Protein AF-A0A9E5G838-F1 (afdb_monomer)

Solvent-accessible surface area (backbone atoms only — not comparable to full-atom values): 11321 Å² total; per-residue (Å²): 112,50,56,59,54,22,52,48,38,46,53,52,34,48,32,46,71,71,57,76,43,85,56,70,96,47,45,61,58,52,48,51,50,29,47,51,52,26,35,51,26,40,33,54,35,18,54,52,47,54,55,57,37,53,70,63,36,48,49,62,92,43,57,68,59,28,49,50,65,53,28,41,29,26,53,50,35,51,63,57,44,50,62,50,50,54,48,53,72,69,46,82,88,56,53,73,64,53,39,53,53,51,48,52,53,45,52,53,40,42,52,54,28,31,62,72,15,45,58,89,78,73,66,34,42,63,57,53,53,48,51,42,50,54,27,41,74,75,49,74,34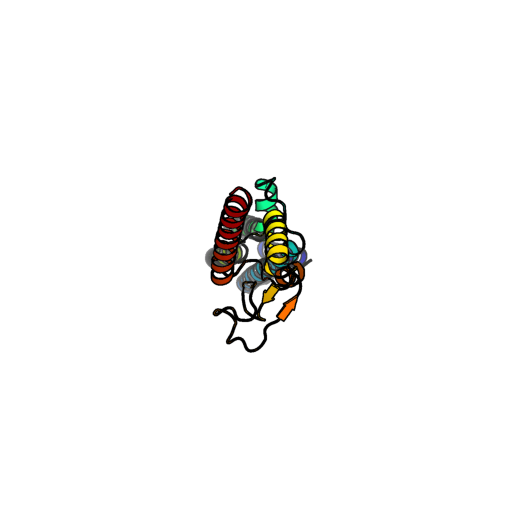,41,31,26,36,43,94,82,52,59,38,27,30,68,48,80,76,35,87,93,50,58,85,52,95,54,75,47,73,41,41,51,63,60,36,27,68,71,54,22,77,40,75,32,69,72,44,50,60,50,50,57,53,51,52,58,51,52,54,52,51,50,52,54,52,52,57,63,74,76,111

Structure (mmCIF, N/CA/C/O backbone):
data_AF-A0A9E5G838-F1
#
_entry.id   AF-A0A9E5G838-F1
#
loop_
_atom_site.group_PDB
_atom_site.id
_atom_site.type_symbol
_atom_site.label_atom_id
_atom_site.label_alt_id
_atom_site.label_comp_id
_atom_site.label_asym_id
_atom_site.label_entity_id
_atom_site.label_seq_id
_atom_site.pdbx_PDB_ins_code
_atom_site.Cartn_x
_atom_site.Cartn_y
_atom_site.Cartn_z
_atom_site.occupancy
_atom_site.B_iso_or_equiv
_atom_site.auth_seq_id
_atom_site.auth_comp_id
_atom_site.auth_asym_id
_atom_site.auth_atom_id
_atom_site.pdbx_PDB_model_num
ATOM 1 N N . MET A 1 1 ? 11.873 -5.151 5.309 1.00 57.97 1 MET A N 1
ATOM 2 C CA . MET A 1 1 ? 12.980 -5.662 4.458 1.00 57.97 1 MET A CA 1
ATOM 3 C C . MET A 1 1 ? 12.697 -5.644 2.953 1.00 57.97 1 MET A C 1
ATOM 5 O O . MET A 1 1 ? 13.628 -5.355 2.220 1.00 57.97 1 MET A O 1
ATOM 9 N N . LEU A 1 2 ? 11.479 -5.920 2.458 1.00 69.62 2 LEU A N 1
ATOM 10 C CA . LEU A 1 2 ? 11.198 -5.988 1.005 1.00 69.62 2 LEU A CA 1
ATOM 11 C C . LEU A 1 2 ? 11.501 -4.702 0.213 1.00 69.62 2 LEU A C 1
ATOM 13 O O . LEU A 1 2 ? 11.878 -4.787 -0.948 1.00 69.62 2 LEU A O 1
ATOM 17 N N . TRP A 1 3 ? 11.452 -3.528 0.842 1.00 66.31 3 TRP A N 1
ATOM 18 C CA . TRP A 1 3 ? 11.899 -2.279 0.209 1.00 66.31 3 TRP A CA 1
ATOM 19 C C . TRP A 1 3 ? 13.395 -2.247 -0.112 1.00 66.31 3 TRP A C 1
ATOM 21 O O . TRP A 1 3 ? 13.790 -1.613 -1.080 1.00 66.31 3 TRP A O 1
ATOM 31 N N . LEU A 1 4 ? 14.228 -2.979 0.636 1.00 70.44 4 LEU A N 1
ATOM 32 C CA . LEU A 1 4 ? 15.646 -3.136 0.298 1.00 70.44 4 LEU A CA 1
ATOM 33 C C . LEU A 1 4 ? 15.829 -4.022 -0.940 1.00 70.44 4 LEU A C 1
ATOM 35 O O . LEU A 1 4 ? 16.740 -3.789 -1.726 1.00 70.44 4 LEU A O 1
ATOM 39 N N . LEU A 1 5 ? 14.952 -5.016 -1.127 1.00 71.94 5 LEU A N 1
ATOM 40 C CA . LEU A 1 5 ? 14.906 -5.824 -2.348 1.00 71.94 5 LEU A CA 1
ATOM 41 C C . LEU A 1 5 ? 14.441 -4.994 -3.548 1.00 71.94 5 LEU A C 1
ATOM 43 O O . LEU A 1 5 ? 15.044 -5.117 -4.609 1.00 71.94 5 LEU A O 1
ATOM 47 N N . GLY A 1 6 ? 13.434 -4.131 -3.367 1.00 73.75 6 GLY A N 1
ATOM 48 C CA . GLY A 1 6 ? 13.011 -3.156 -4.381 1.00 73.75 6 GLY A CA 1
ATOM 49 C C . GLY A 1 6 ? 14.163 -2.243 -4.796 1.00 73.75 6 GLY A C 1
ATOM 50 O O . GLY A 1 6 ? 14.559 -2.246 -5.954 1.00 73.75 6 GLY A O 1
ATOM 51 N N . LEU A 1 7 ? 14.823 -1.598 -3.829 1.00 78.69 7 LEU A N 1
ATOM 52 C CA . LEU A 1 7 ? 15.992 -0.749 -4.088 1.00 78.69 7 LEU A CA 1
ATOM 53 C C . LEU A 1 7 ? 17.131 -1.511 -4.796 1.00 78.69 7 LEU A C 1
ATOM 55 O O . LEU A 1 7 ? 17.774 -0.989 -5.703 1.00 78.69 7 LEU A O 1
ATOM 59 N N . ALA A 1 8 ? 17.392 -2.763 -4.409 1.00 80.94 8 ALA A N 1
ATOM 60 C CA . ALA A 1 8 ? 18.392 -3.594 -5.076 1.00 80.94 8 ALA A CA 1
ATOM 61 C C . ALA A 1 8 ? 17.995 -3.935 -6.525 1.00 80.94 8 ALA A C 1
ATOM 63 O O . ALA A 1 8 ? 18.847 -3.897 -7.415 1.00 80.94 8 ALA A O 1
ATOM 64 N N . ALA A 1 9 ? 16.719 -4.242 -6.778 1.00 79.62 9 ALA A N 1
ATOM 65 C CA . ALA A 1 9 ? 16.190 -4.493 -8.117 1.00 79.62 9 ALA A CA 1
ATOM 66 C C . ALA A 1 9 ? 16.245 -3.234 -8.996 1.00 79.62 9 ALA A C 1
ATOM 68 O O . ALA A 1 9 ? 16.631 -3.315 -10.167 1.00 79.62 9 ALA A O 1
ATOM 69 N N . GLU A 1 10 ? 15.950 -2.067 -8.424 1.00 82.69 10 GLU A N 1
ATOM 70 C CA . GLU A 1 10 ? 16.107 -0.770 -9.073 1.00 82.69 10 GLU A CA 1
ATOM 71 C C . GLU A 1 10 ? 17.574 -0.542 -9.468 1.00 82.69 10 GLU A C 1
ATOM 73 O O . GLU A 1 10 ? 17.867 -0.327 -10.643 1.00 82.69 10 GLU A O 1
ATOM 78 N N . ILE A 1 11 ? 18.525 -0.702 -8.538 1.00 84.88 11 ILE A N 1
ATOM 79 C CA . ILE A 1 11 ? 19.966 -0.553 -8.811 1.00 84.88 11 ILE A CA 1
ATOM 80 C C . ILE A 1 11 ? 20.432 -1.511 -9.917 1.00 84.88 11 ILE A C 1
ATOM 82 O O . ILE A 1 11 ? 21.170 -1.098 -10.815 1.00 84.88 11 ILE A O 1
ATOM 86 N N . LEU A 1 12 ? 19.994 -2.774 -9.896 1.00 83.38 12 LEU A N 1
ATOM 87 C CA . LEU A 1 12 ? 20.308 -3.748 -10.948 1.00 83.38 12 LEU A CA 1
ATOM 88 C C . LEU A 1 12 ? 19.756 -3.306 -12.307 1.00 83.38 12 LEU A C 1
ATOM 90 O O . LEU A 1 12 ? 20.461 -3.367 -13.317 1.00 83.38 12 LEU A O 1
ATOM 94 N N . THR A 1 13 ? 18.525 -2.799 -12.332 1.00 80.75 13 THR A N 1
ATOM 95 C CA . THR A 1 13 ? 17.895 -2.267 -13.545 1.00 80.75 13 THR A CA 1
ATOM 96 C C . THR A 1 13 ? 18.656 -1.046 -14.064 1.00 80.75 13 THR A C 1
ATOM 98 O O . THR A 1 13 ? 18.921 -0.951 -15.262 1.00 80.75 13 THR A O 1
ATOM 101 N N . LEU A 1 14 ? 19.110 -0.153 -13.180 1.00 83.75 14 LEU A N 1
ATOM 102 C CA . LEU A 1 14 ? 19.951 0.993 -13.535 1.00 83.75 14 LEU A CA 1
ATOM 103 C C . LEU A 1 14 ? 21.331 0.574 -14.059 1.00 83.75 14 LEU A C 1
ATOM 105 O O . LEU A 1 14 ? 21.868 1.208 -14.970 1.00 83.75 14 LEU A O 1
ATOM 109 N N . MET A 1 15 ? 21.917 -0.502 -13.536 1.00 83.12 15 MET A N 1
ATOM 110 C CA . MET A 1 15 ? 23.171 -1.054 -14.055 1.00 83.12 15 MET A CA 1
ATOM 111 C C . MET A 1 15 ? 23.017 -1.631 -15.468 1.00 83.12 15 MET A C 1
ATOM 113 O O . MET A 1 15 ? 23.919 -1.467 -16.291 1.00 83.12 15 MET A O 1
ATOM 117 N N . VAL A 1 16 ? 21.878 -2.257 -15.776 1.00 82.31 16 VAL A N 1
ATOM 118 C CA . VAL A 1 16 ? 21.532 -2.681 -17.146 1.00 82.31 16 VAL A CA 1
ATOM 119 C C . VAL A 1 16 ? 21.294 -1.464 -18.046 1.00 82.31 16 VAL A C 1
ATOM 121 O O . VAL A 1 16 ? 21.779 -1.422 -19.175 1.00 82.31 16 VAL A O 1
ATOM 124 N N . LEU A 1 17 ? 20.596 -0.445 -17.539 1.00 80.88 17 LEU A N 1
ATOM 125 C CA . LEU A 1 17 ? 20.295 0.791 -18.264 1.00 80.88 17 LEU A CA 1
ATOM 126 C C . LEU A 1 17 ? 21.569 1.552 -18.662 1.00 80.88 17 LEU A C 1
ATOM 128 O O . LEU A 1 17 ? 21.692 2.012 -19.791 1.00 80.88 17 LEU A O 1
ATOM 132 N N . THR A 1 18 ? 22.521 1.676 -17.738 1.00 77.94 18 THR A N 1
ATOM 133 C CA . THR A 1 18 ? 23.788 2.408 -17.925 1.00 77.94 18 THR A CA 1
ATOM 134 C C . THR A 1 18 ? 24.863 1.602 -18.657 1.00 77.94 18 THR A C 1
ATOM 136 O O . THR A 1 18 ? 25.994 2.063 -18.782 1.00 77.94 18 THR A O 1
ATOM 139 N N . GLY A 1 19 ? 24.547 0.384 -19.112 1.00 72.12 19 GLY A N 1
ATOM 140 C CA . GLY A 1 19 ? 25.493 -0.479 -19.821 1.00 72.12 19 GLY A CA 1
ATOM 141 C C . GLY A 1 19 ? 26.602 -1.067 -18.942 1.00 72.12 19 GLY A C 1
ATOM 142 O O . GLY A 1 19 ? 27.511 -1.708 -19.466 1.00 72.12 19 GLY A O 1
ATOM 143 N N . LYS A 1 20 ? 26.535 -0.905 -17.610 1.00 78.38 20 LYS A N 1
ATOM 144 C CA . LYS A 1 20 ? 27.469 -1.555 -16.672 1.00 78.38 20 LYS A CA 1
ATOM 145 C C . LYS A 1 20 ? 27.303 -3.074 -16.653 1.00 78.38 20 LYS A C 1
ATOM 147 O O . LYS A 1 20 ? 28.272 -3.785 -16.401 1.00 78.38 20 LYS A O 1
ATOM 152 N N . ILE A 1 21 ? 26.094 -3.565 -16.925 1.00 75.69 21 ILE A N 1
ATOM 153 C CA . ILE A 1 21 ? 25.816 -4.984 -17.164 1.00 75.69 21 ILE A CA 1
ATOM 154 C C . ILE A 1 21 ? 25.538 -5.165 -18.656 1.00 75.69 21 ILE A C 1
ATOM 156 O O . ILE A 1 21 ? 24.511 -4.719 -19.169 1.00 75.69 21 ILE A O 1
ATOM 160 N N . TYR A 1 22 ? 26.453 -5.839 -19.353 1.00 69.94 22 TYR A N 1
ATOM 161 C CA . TYR A 1 22 ? 26.280 -6.161 -20.765 1.00 69.94 22 TYR A CA 1
ATOM 162 C C . TYR A 1 22 ? 25.235 -7.270 -20.927 1.00 69.94 22 TYR A C 1
ATOM 164 O O . TYR A 1 22 ? 25.451 -8.411 -20.523 1.00 69.94 22 TYR A O 1
ATOM 172 N N . THR A 1 23 ? 24.096 -6.930 -21.524 1.00 69.50 23 THR A N 1
ATOM 173 C CA . THR A 1 23 ? 22.976 -7.858 -21.767 1.00 69.50 23 THR A CA 1
ATOM 174 C C . THR A 1 23 ? 22.813 -8.230 -23.247 1.00 69.50 23 THR A C 1
ATOM 176 O O . THR A 1 23 ? 21.900 -8.985 -23.597 1.00 69.50 23 THR A O 1
ATOM 179 N N . GLY A 1 24 ? 23.716 -7.754 -24.115 1.00 73.50 24 GLY A N 1
ATOM 180 C CA . GLY A 1 24 ? 23.645 -7.940 -25.568 1.00 73.50 24 GLY A CA 1
ATOM 181 C C . GLY A 1 24 ? 22.312 -7.454 -26.150 1.00 73.50 24 GLY A C 1
ATOM 182 O O . GLY A 1 24 ? 21.708 -6.513 -25.638 1.00 73.50 24 GLY A O 1
ATOM 183 N N . ASP A 1 25 ? 21.798 -8.153 -27.163 1.00 74.44 25 ASP A N 1
ATOM 184 C CA . ASP A 1 25 ? 20.531 -7.818 -27.842 1.00 74.44 25 ASP A CA 1
ATOM 185 C C . ASP A 1 25 ? 19.274 -7.960 -26.957 1.00 74.44 25 ASP A C 1
ATOM 187 O O . ASP A 1 25 ? 18.166 -7.610 -27.365 1.00 74.44 25 ASP A O 1
ATOM 191 N N . LYS A 1 26 ? 19.407 -8.483 -25.731 1.00 82.75 26 LYS A N 1
ATOM 192 C CA . LYS A 1 26 ? 18.277 -8.734 -24.820 1.00 82.75 26 LYS A CA 1
ATOM 193 C C . LYS A 1 26 ? 18.001 -7.578 -23.855 1.00 82.75 26 LYS A C 1
ATOM 195 O O . LYS A 1 26 ? 17.155 -7.728 -22.975 1.00 82.75 26 LYS A O 1
ATOM 200 N N . GLN A 1 27 ? 18.661 -6.431 -24.017 1.00 80.31 27 GLN A N 1
ATOM 201 C CA . GLN A 1 27 ? 18.556 -5.280 -23.112 1.00 80.31 27 GLN A CA 1
ATOM 202 C C . GLN A 1 27 ? 17.104 -4.856 -22.825 1.00 80.31 27 GLN A C 1
ATOM 204 O O . GLN A 1 27 ? 16.730 -4.689 -21.665 1.00 80.31 27 GLN A O 1
ATOM 209 N N . MET A 1 28 ? 16.249 -4.777 -23.853 1.00 83.88 28 MET A N 1
ATOM 210 C CA . MET A 1 28 ? 14.826 -4.438 -23.692 1.00 83.88 28 MET A CA 1
ATOM 211 C C . MET A 1 28 ? 14.085 -5.419 -22.768 1.00 83.88 28 MET A C 1
ATOM 213 O O . MET A 1 28 ? 13.290 -4.997 -21.932 1.00 83.88 28 MET A O 1
ATOM 217 N N . MET A 1 29 ? 14.350 -6.723 -22.895 1.00 86.94 29 MET A N 1
ATOM 218 C CA . MET A 1 29 ? 13.718 -7.746 -22.056 1.00 86.94 29 MET A CA 1
ATOM 219 C C . MET A 1 29 ? 14.111 -7.561 -20.587 1.00 86.94 29 MET A C 1
ATOM 221 O O . MET A 1 29 ? 13.240 -7.558 -19.720 1.00 86.94 29 MET A O 1
ATOM 225 N N . PHE A 1 30 ? 15.402 -7.355 -20.307 1.00 86.62 30 PHE A N 1
ATOM 226 C CA . PHE A 1 30 ? 15.888 -7.150 -18.941 1.00 86.62 30 PHE A CA 1
ATOM 227 C C . PHE A 1 30 ? 15.340 -5.870 -18.307 1.00 86.62 30 PHE A C 1
ATOM 229 O O . PHE A 1 30 ? 15.010 -5.886 -17.126 1.00 86.62 30 PHE A O 1
ATOM 236 N N . MET A 1 31 ? 15.179 -4.789 -19.077 1.00 85.38 31 MET A N 1
ATOM 237 C CA . MET A 1 31 ? 14.548 -3.563 -18.580 1.00 85.38 31 MET A CA 1
ATOM 238 C C . MET A 1 31 ? 13.087 -3.787 -18.188 1.00 85.38 31 MET A C 1
ATOM 240 O O . MET A 1 31 ? 12.674 -3.368 -17.113 1.00 85.38 31 MET A O 1
ATOM 244 N N . ILE A 1 32 ? 12.311 -4.470 -19.034 1.00 89.38 32 ILE A N 1
ATOM 245 C CA . ILE A 1 32 ? 10.903 -4.769 -18.740 1.00 89.38 32 ILE A CA 1
ATOM 246 C C . ILE A 1 32 ? 10.798 -5.660 -17.500 1.00 89.38 32 ILE A C 1
ATOM 248 O O . ILE A 1 32 ? 10.002 -5.370 -16.613 1.00 89.38 32 ILE A O 1
ATOM 252 N N . ILE A 1 33 ? 11.618 -6.711 -17.411 1.00 89.88 33 ILE A N 1
ATOM 253 C CA . ILE A 1 33 ? 11.654 -7.588 -16.234 1.00 89.88 33 ILE A CA 1
ATOM 254 C C . ILE A 1 33 ? 12.014 -6.785 -14.982 1.00 89.88 33 ILE A C 1
ATOM 256 O O . ILE A 1 33 ? 11.337 -6.926 -13.970 1.00 89.88 33 ILE A O 1
ATOM 260 N N . GLY A 1 34 ? 13.026 -5.917 -15.060 1.00 88.06 34 GLY A N 1
ATOM 261 C CA . GLY A 1 34 ? 13.429 -5.037 -13.965 1.00 88.06 34 GLY A CA 1
ATOM 262 C C . GLY A 1 34 ? 12.288 -4.145 -13.479 1.00 88.06 34 GLY A C 1
ATOM 263 O O . GLY A 1 34 ? 11.977 -4.153 -12.294 1.00 88.06 34 GLY A O 1
ATOM 264 N N . ILE A 1 35 ? 11.594 -3.469 -14.402 1.00 90.31 35 ILE A N 1
ATOM 265 C CA . ILE A 1 35 ? 10.428 -2.621 -14.100 1.00 90.31 35 ILE A CA 1
ATOM 266 C C . ILE A 1 35 ? 9.301 -3.426 -13.438 1.00 90.31 35 ILE A C 1
ATOM 268 O O . ILE A 1 35 ? 8.689 -2.963 -12.480 1.00 90.31 35 ILE A O 1
ATOM 272 N N . VAL A 1 36 ? 9.008 -4.629 -13.938 1.00 90.94 36 VAL A N 1
ATOM 273 C CA . VAL A 1 36 ? 7.940 -5.477 -13.387 1.00 90.94 36 VAL A CA 1
ATOM 274 C C . VAL A 1 36 ? 8.301 -5.982 -11.990 1.00 90.94 36 VAL A C 1
ATOM 276 O O . VAL A 1 36 ? 7.460 -5.947 -11.095 1.00 90.94 36 VAL A O 1
ATOM 279 N N . VAL A 1 37 ? 9.539 -6.436 -11.787 1.00 89.56 37 VAL A N 1
ATOM 280 C CA . VAL A 1 37 ? 10.022 -6.890 -10.474 1.00 89.56 37 VAL A CA 1
ATOM 281 C C . VAL A 1 37 ? 10.009 -5.740 -9.469 1.00 89.56 37 VAL A C 1
ATOM 283 O O . VAL A 1 37 ? 9.555 -5.936 -8.343 1.00 89.56 37 VAL A O 1
ATOM 286 N N . ASP A 1 38 ? 10.442 -4.550 -9.882 1.00 87.81 38 ASP A N 1
ATOM 287 C CA . ASP A 1 38 ? 10.415 -3.343 -9.055 1.00 87.81 38 ASP A CA 1
ATOM 288 C C . ASP A 1 38 ? 8.981 -2.968 -8.653 1.00 87.81 38 ASP A C 1
ATOM 290 O O . ASP A 1 38 ? 8.678 -2.841 -7.466 1.00 87.81 38 ASP A O 1
ATOM 294 N N . ALA A 1 39 ? 8.053 -2.940 -9.617 1.00 90.94 39 ALA A N 1
ATOM 295 C CA . ALA A 1 39 ? 6.638 -2.695 -9.350 1.00 90.94 39 ALA A CA 1
ATOM 296 C C . ALA A 1 39 ? 6.066 -3.687 -8.327 1.00 90.94 39 ALA A C 1
ATOM 298 O O . ALA A 1 39 ? 5.424 -3.283 -7.359 1.00 90.94 39 ALA A O 1
ATOM 299 N N . VAL A 1 40 ? 6.329 -4.987 -8.494 1.00 91.56 40 VAL A N 1
ATOM 300 C CA . VAL A 1 40 ? 5.862 -6.018 -7.554 1.00 91.56 40 VAL A CA 1
ATOM 301 C C . VAL A 1 40 ? 6.470 -5.821 -6.164 1.00 91.56 40 VAL A C 1
ATOM 303 O O . VAL A 1 40 ? 5.751 -5.928 -5.170 1.00 91.56 40 VAL A O 1
ATOM 306 N N . ALA A 1 41 ? 7.764 -5.506 -6.069 1.00 89.81 41 ALA A N 1
ATOM 307 C CA . ALA A 1 41 ? 8.441 -5.289 -4.793 1.00 89.81 41 ALA A CA 1
ATOM 308 C C . ALA A 1 41 ? 7.894 -4.061 -4.046 1.00 89.81 41 ALA A C 1
ATOM 310 O O . ALA A 1 41 ? 7.645 -4.138 -2.838 1.00 89.81 41 ALA A O 1
ATOM 311 N N . VAL A 1 42 ? 7.653 -2.955 -4.758 1.00 89.69 42 VAL A N 1
ATOM 312 C CA . VAL A 1 42 ? 7.045 -1.734 -4.208 1.00 89.69 42 VAL A CA 1
ATOM 313 C C . VAL A 1 42 ? 5.628 -2.013 -3.711 1.00 89.69 42 VAL A C 1
ATOM 315 O O . VAL A 1 42 ? 5.295 -1.650 -2.580 1.00 89.69 42 VAL A O 1
ATOM 318 N N . ILE A 1 43 ? 4.807 -2.707 -4.505 1.00 91.69 43 ILE A N 1
ATOM 319 C CA . ILE A 1 43 ? 3.424 -3.042 -4.137 1.00 91.69 43 ILE A CA 1
ATOM 320 C C . ILE A 1 43 ? 3.406 -3.958 -2.914 1.00 91.69 43 ILE A C 1
ATOM 322 O O . ILE A 1 43 ? 2.755 -3.634 -1.922 1.00 91.69 43 ILE A O 1
ATOM 326 N N . ALA A 1 44 ? 4.150 -5.066 -2.941 1.00 91.12 44 ALA A N 1
ATOM 327 C CA . ALA A 1 44 ? 4.206 -6.019 -1.834 1.00 91.12 44 ALA A CA 1
ATOM 328 C C . ALA A 1 44 ? 4.728 -5.366 -0.547 1.00 91.12 44 ALA A C 1
ATOM 330 O O . ALA A 1 44 ? 4.164 -5.554 0.531 1.00 91.12 44 ALA A O 1
ATOM 331 N N . GLY A 1 45 ? 5.772 -4.545 -0.659 1.00 88.69 45 GLY A N 1
ATOM 332 C CA . GLY A 1 45 ? 6.281 -3.778 0.468 1.00 88.69 45 GLY A CA 1
ATOM 333 C C . GLY A 1 45 ? 5.260 -2.772 1.006 1.00 88.69 45 GLY A C 1
ATOM 334 O O . GLY A 1 45 ? 5.167 -2.598 2.216 1.00 88.69 45 GLY A O 1
ATOM 335 N N . SER A 1 46 ? 4.463 -2.151 0.132 1.00 90.44 46 SER A N 1
ATOM 336 C CA . SER A 1 46 ? 3.387 -1.235 0.533 1.00 90.44 46 SER A CA 1
ATOM 337 C C . SER A 1 46 ? 2.262 -1.958 1.273 1.00 90.44 46 SER A C 1
ATOM 339 O O . SER A 1 46 ? 1.785 -1.445 2.279 1.00 90.44 46 SER A O 1
ATOM 341 N N . GLN A 1 47 ? 1.871 -3.161 0.836 1.00 89.12 47 GLN A N 1
ATOM 342 C CA . GLN A 1 47 ? 0.853 -3.951 1.542 1.00 89.12 47 GLN A CA 1
ATOM 343 C C . GLN A 1 47 ? 1.329 -4.373 2.936 1.00 89.12 47 GLN A C 1
ATOM 345 O O . GLN A 1 47 ? 0.590 -4.258 3.910 1.00 89.12 47 GLN A O 1
ATOM 350 N N . LEU A 1 48 ? 2.587 -4.802 3.052 1.00 88.25 48 LEU A N 1
ATOM 351 C CA . LEU A 1 48 ? 3.175 -5.144 4.348 1.00 88.25 48 LEU A CA 1
ATOM 352 C C . LEU A 1 48 ? 3.303 -3.929 5.265 1.00 88.25 48 LEU A C 1
ATOM 354 O O . LEU A 1 48 ? 3.067 -4.053 6.461 1.00 88.25 48 LEU A O 1
ATOM 358 N N . TRP A 1 49 ? 3.654 -2.766 4.713 1.00 89.06 49 TRP A N 1
ATOM 359 C CA . TRP A 1 49 ? 3.692 -1.525 5.476 1.00 89.06 49 TRP A CA 1
ATOM 360 C C . TRP A 1 49 ? 2.307 -1.154 6.009 1.00 89.06 49 TRP A C 1
ATOM 362 O O . TRP A 1 49 ? 2.177 -0.905 7.201 1.00 89.06 49 TRP A O 1
ATOM 372 N N . LYS A 1 50 ? 1.264 -1.197 5.167 1.00 86.12 50 LYS A N 1
ATOM 373 C CA . LYS A 1 50 ? -0.126 -0.953 5.589 1.00 86.12 50 LYS A CA 1
ATOM 374 C C . LYS A 1 50 ? -0.551 -1.889 6.716 1.00 86.12 50 LYS A C 1
ATOM 376 O O . LYS A 1 50 ? -1.159 -1.444 7.680 1.00 86.12 50 LYS A O 1
ATOM 381 N N . HIS A 1 51 ? -0.208 -3.170 6.609 1.00 83.75 51 HIS A N 1
ATOM 382 C CA . HIS A 1 51 ? -0.525 -4.148 7.642 1.00 83.75 51 HIS A CA 1
ATOM 383 C C . HIS A 1 51 ? 0.219 -3.866 8.956 1.00 83.75 51 HIS A C 1
ATOM 385 O O . HIS A 1 51 ? -0.406 -3.811 10.007 1.00 83.75 51 HIS A O 1
ATOM 391 N N . ALA A 1 52 ? 1.529 -3.605 8.901 1.00 85.50 52 ALA A N 1
ATOM 392 C CA . ALA A 1 52 ? 2.319 -3.268 10.086 1.00 85.50 52 ALA A CA 1
ATOM 393 C C . ALA A 1 52 ? 1.852 -1.962 10.748 1.00 85.50 52 ALA A C 1
ATOM 395 O O . ALA A 1 52 ? 1.814 -1.857 11.967 1.00 85.50 52 ALA A O 1
ATOM 396 N N . ASN A 1 53 ? 1.455 -0.980 9.944 1.00 86.50 53 ASN A N 1
ATOM 397 C CA . ASN A 1 53 ? 0.962 0.307 10.409 1.00 86.50 53 ASN A CA 1
ATOM 398 C C . ASN A 1 53 ? -0.424 0.220 11.071 1.00 86.50 53 ASN A C 1
ATOM 400 O O . ASN A 1 53 ? -0.774 1.083 11.859 1.00 86.50 53 ASN A O 1
ATOM 404 N N . ARG A 1 54 ? -1.207 -0.831 10.799 1.00 83.19 54 ARG A N 1
ATOM 405 C CA . ARG A 1 54 ? -2.470 -1.089 11.512 1.00 83.19 54 ARG A CA 1
ATOM 406 C C . ARG A 1 54 ? -2.254 -1.641 12.924 1.00 83.19 54 ARG A C 1
ATOM 408 O O . ARG A 1 54 ? -3.166 -1.535 13.732 1.00 83.19 54 ARG A O 1
ATOM 415 N N . LEU A 1 55 ? -1.073 -2.196 13.215 1.00 82.75 55 LEU A N 1
ATOM 416 C CA . LEU A 1 55 ? -0.709 -2.680 14.554 1.00 82.75 55 LEU A CA 1
ATOM 417 C C . LEU A 1 55 ? -0.325 -1.532 15.499 1.00 82.75 55 LEU A C 1
ATOM 419 O O . LEU A 1 55 ? -0.594 -1.599 16.691 1.00 82.75 55 LEU A O 1
ATOM 423 N N . ASP A 1 56 ? 0.309 -0.487 14.968 1.00 82.44 56 ASP A N 1
ATOM 424 C CA . ASP A 1 56 ? 0.683 0.721 15.711 1.00 82.44 56 ASP A CA 1
ATOM 425 C C . ASP A 1 56 ? 0.404 1.954 14.832 1.00 82.44 56 ASP A C 1
ATOM 427 O O . ASP A 1 56 ? 1.318 2.472 14.172 1.00 82.44 56 ASP A O 1
ATOM 431 N N . PRO A 1 57 ? -0.875 2.373 14.730 1.00 83.38 57 PRO A N 1
ATOM 432 C CA . PRO A 1 57 ? -1.264 3.478 13.868 1.00 83.38 57 PRO A CA 1
ATOM 433 C C . PRO A 1 57 ? -0.630 4.790 14.329 1.00 83.38 57 PRO A C 1
ATOM 435 O O . PRO A 1 57 ? -0.335 5.004 15.503 1.00 83.38 57 PRO A O 1
ATOM 438 N N . ALA A 1 58 ? -0.412 5.715 13.397 1.00 87.88 58 ALA A N 1
ATOM 439 C CA . ALA A 1 58 ? 0.043 7.056 13.744 1.00 87.88 58 ALA A CA 1
ATOM 440 C C . ALA A 1 58 ? -1.122 7.893 14.300 1.00 87.88 58 ALA A C 1
ATOM 442 O O . ALA A 1 58 ? -2.242 7.804 13.810 1.00 87.88 58 ALA A O 1
ATOM 443 N N . SER A 1 59 ? -0.852 8.755 15.283 1.00 86.62 59 SER A N 1
ATOM 444 C CA . SER A 1 59 ? -1.844 9.730 15.765 1.00 86.62 59 SER A CA 1
ATOM 445 C C . SER A 1 59 ? -2.135 10.813 14.719 1.00 86.62 59 SER A C 1
ATOM 447 O O . SER A 1 59 ? -1.217 11.340 14.070 1.00 86.62 59 SER A O 1
ATOM 449 N N . GLU A 1 60 ? -3.407 11.195 14.607 1.00 83.94 60 GLU A N 1
ATOM 450 C CA . GLU A 1 60 ? -3.882 12.264 13.722 1.00 83.94 60 GLU A CA 1
ATOM 451 C C . GLU A 1 60 ? -3.498 13.676 14.173 1.00 83.94 60 GLU A C 1
ATOM 453 O O . GLU A 1 60 ? -3.530 14.615 13.367 1.00 83.94 60 GLU A O 1
ATOM 458 N N . ALA A 1 61 ? -3.045 13.841 15.421 1.00 87.25 61 ALA A N 1
ATOM 459 C CA . ALA A 1 61 ? -2.612 15.131 15.960 1.00 87.25 61 ALA A CA 1
ATOM 460 C C . ALA A 1 61 ? -1.570 15.826 15.061 1.00 87.25 61 ALA A C 1
ATOM 462 O O . ALA A 1 61 ? -1.563 17.051 14.924 1.00 87.25 61 ALA A O 1
ATOM 463 N N . ASN A 1 62 ? -0.711 15.044 14.395 1.00 87.94 62 ASN A N 1
ATOM 464 C CA . ASN A 1 62 ? 0.239 15.535 13.402 1.00 87.94 62 ASN A CA 1
ATOM 465 C C . ASN A 1 62 ? -0.126 15.052 11.995 1.00 87.94 62 ASN A C 1
ATOM 467 O O . ASN A 1 62 ? 0.448 14.082 11.505 1.00 87.94 62 ASN A O 1
ATOM 471 N N . LYS A 1 63 ? -0.991 15.793 11.293 1.00 86.69 63 LYS A N 1
ATOM 472 C CA . LYS A 1 63 ? -1.462 15.462 9.930 1.00 86.69 63 LYS A CA 1
ATOM 473 C C . LYS A 1 63 ? -0.350 15.137 8.927 1.00 86.69 63 LYS A C 1
ATOM 475 O O . LYS A 1 63 ? -0.508 14.240 8.107 1.00 86.69 63 LYS A O 1
ATOM 480 N N . VAL A 1 64 ? 0.786 15.839 8.989 1.00 88.38 64 VAL A N 1
ATOM 481 C CA . VAL A 1 64 ? 1.937 15.571 8.105 1.00 88.38 64 VAL A CA 1
ATOM 482 C C . VAL A 1 64 ? 2.566 14.218 8.425 1.00 88.38 64 VAL A C 1
ATOM 484 O O . VAL A 1 64 ? 2.814 13.432 7.515 1.00 88.38 64 VAL A O 1
ATOM 487 N N . LYS A 1 65 ? 2.794 13.929 9.712 1.00 86.56 65 LYS A N 1
ATOM 488 C CA . LYS A 1 65 ? 3.320 12.633 10.149 1.00 86.56 65 LYS A CA 1
ATOM 489 C C . LYS A 1 65 ? 2.333 11.530 9.779 1.00 86.56 65 LYS A C 1
ATOM 491 O O . LYS A 1 65 ? 2.748 10.585 9.132 1.00 86.56 65 LYS A O 1
ATOM 496 N N . PHE A 1 66 ? 1.051 11.701 10.097 1.00 89.19 66 PHE A N 1
ATOM 497 C CA . PHE A 1 66 ? -0.027 10.774 9.756 1.00 89.19 66 PHE A CA 1
ATOM 498 C C . PHE A 1 66 ? -0.067 10.463 8.254 1.00 89.19 66 PHE A C 1
ATOM 500 O O . PHE A 1 66 ? -0.026 9.303 7.855 1.00 89.19 66 PHE A O 1
ATOM 507 N N . PHE A 1 67 ? -0.030 11.489 7.399 1.00 89.50 67 PHE A N 1
ATOM 508 C CA . PHE A 1 67 ? -0.013 11.302 5.950 1.00 89.50 67 PHE A CA 1
ATOM 509 C C . PHE A 1 67 ? 1.227 10.544 5.468 1.00 89.50 67 PHE A C 1
ATOM 511 O O . PHE A 1 67 ? 1.090 9.592 4.703 1.00 89.50 67 PHE A O 1
ATOM 518 N N . LEU A 1 68 ? 2.426 10.958 5.897 1.00 88.81 68 LEU A N 1
ATOM 519 C CA . LEU A 1 68 ? 3.682 10.326 5.482 1.00 88.81 68 LEU A CA 1
ATOM 520 C C . LEU A 1 68 ? 3.772 8.875 5.963 1.00 88.81 68 LEU A C 1
ATOM 522 O O . LEU A 1 68 ? 4.266 8.027 5.227 1.00 88.81 68 LEU A O 1
ATOM 526 N N . TRP A 1 69 ? 3.292 8.598 7.177 1.00 87.50 69 TRP A N 1
ATOM 527 C CA . TRP A 1 69 ? 3.301 7.263 7.765 1.00 87.50 69 TRP A CA 1
ATOM 528 C C . TRP A 1 69 ? 2.305 6.347 7.054 1.00 87.50 69 TRP A C 1
ATOM 530 O O . TRP A 1 69 ? 2.687 5.266 6.634 1.00 87.50 69 TRP A O 1
ATOM 540 N N . ASN A 1 70 ? 1.076 6.795 6.790 1.00 89.00 70 ASN A N 1
ATOM 541 C CA . ASN A 1 70 ? 0.071 5.973 6.104 1.00 89.00 70 ASN A CA 1
ATOM 542 C C . ASN A 1 70 ? 0.362 5.794 4.603 1.00 89.00 70 ASN A C 1
ATOM 544 O O . ASN A 1 70 ? 0.135 4.726 4.040 1.00 89.00 70 ASN A O 1
ATOM 548 N N . ASN A 1 71 ? 0.925 6.813 3.944 1.00 89.38 71 ASN A N 1
ATOM 549 C CA . ASN A 1 71 ? 1.199 6.800 2.503 1.00 89.38 71 ASN A CA 1
ATOM 550 C C . ASN A 1 71 ? 2.667 6.532 2.155 1.00 89.38 71 ASN A C 1
ATOM 552 O O . ASN A 1 71 ? 3.102 6.834 1.040 1.00 89.38 71 ASN A O 1
ATOM 556 N N . LEU A 1 72 ? 3.441 5.934 3.066 1.00 89.81 72 LEU A N 1
ATOM 557 C CA . LEU A 1 72 ? 4.864 5.679 2.830 1.00 89.81 72 LEU A CA 1
ATOM 558 C C . LEU A 1 72 ? 5.097 4.793 1.598 1.00 89.81 72 LEU A C 1
ATOM 560 O O . LEU A 1 72 ? 6.040 5.022 0.845 1.00 89.81 72 LEU A O 1
ATOM 564 N N . GLY A 1 73 ? 4.192 3.847 1.332 1.00 88.25 73 GLY A N 1
ATOM 565 C CA . GLY A 1 73 ? 4.214 3.037 0.114 1.00 88.25 73 GLY A CA 1
ATOM 566 C C . GLY A 1 73 ? 4.062 3.857 -1.174 1.00 88.25 73 GLY A C 1
ATOM 567 O O . GLY A 1 73 ? 4.788 3.625 -2.139 1.00 88.25 73 GLY A O 1
ATOM 568 N N . LEU A 1 74 ? 3.160 4.847 -1.195 1.00 90.50 74 LEU A N 1
ATOM 569 C CA . LEU A 1 74 ? 2.995 5.750 -2.342 1.00 90.50 74 LEU A CA 1
ATOM 570 C C . LEU A 1 74 ? 4.253 6.604 -2.542 1.00 90.50 74 LEU A C 1
ATOM 572 O O . LEU A 1 74 ? 4.721 6.772 -3.667 1.00 90.50 74 LEU A O 1
ATOM 576 N N . ILE A 1 75 ? 4.818 7.119 -1.450 1.00 90.25 75 ILE A N 1
ATOM 577 C CA . ILE A 1 75 ? 6.050 7.913 -1.492 1.00 90.25 75 ILE A CA 1
ATOM 578 C C . ILE A 1 75 ? 7.198 7.065 -2.043 1.00 90.25 75 ILE A C 1
ATOM 580 O O . ILE A 1 75 ? 7.919 7.519 -2.928 1.00 90.25 75 ILE A O 1
ATOM 584 N N . ALA A 1 76 ? 7.331 5.819 -1.583 1.00 87.44 76 ALA A N 1
ATOM 585 C CA . ALA A 1 76 ? 8.321 4.881 -2.094 1.00 87.44 76 ALA A CA 1
ATOM 586 C C . ALA A 1 76 ? 8.139 4.623 -3.599 1.00 87.44 76 ALA A C 1
ATOM 588 O O . ALA A 1 76 ? 9.119 4.677 -4.338 1.00 87.44 76 ALA A O 1
ATOM 589 N N . ALA A 1 77 ? 6.902 4.427 -4.076 1.00 90.56 77 ALA A N 1
ATOM 590 C CA . ALA A 1 77 ? 6.621 4.260 -5.503 1.00 90.56 77 ALA A CA 1
ATOM 591 C C . ALA A 1 77 ? 7.088 5.471 -6.328 1.00 90.56 77 ALA A C 1
ATOM 593 O O . ALA A 1 77 ? 7.768 5.317 -7.340 1.00 90.56 77 ALA A O 1
ATOM 594 N N . ILE A 1 78 ? 6.788 6.686 -5.868 1.00 90.62 78 ILE A N 1
ATOM 595 C CA . ILE A 1 78 ? 7.224 7.927 -6.521 1.00 90.62 78 ILE A CA 1
ATOM 596 C C . ILE A 1 78 ? 8.757 8.017 -6.551 1.00 90.62 78 ILE A C 1
ATOM 598 O O . ILE A 1 78 ? 9.339 8.342 -7.587 1.00 90.62 78 ILE A O 1
ATOM 602 N N . VAL A 1 79 ? 9.414 7.705 -5.432 1.00 88.94 79 VAL A N 1
ATOM 603 C CA . VAL A 1 79 ? 10.876 7.769 -5.300 1.00 88.94 79 VAL A CA 1
ATOM 604 C C . VAL A 1 79 ? 11.589 6.737 -6.178 1.00 88.94 79 VAL A C 1
ATOM 606 O O . VAL A 1 79 ? 12.646 7.072 -6.696 1.00 88.94 79 VAL A O 1
ATOM 609 N N . CYS A 1 80 ? 11.024 5.546 -6.400 1.00 85.81 80 CYS A N 1
ATOM 610 C CA . CYS A 1 80 ? 11.628 4.525 -7.274 1.00 85.81 80 CYS A CA 1
ATOM 611 C C . CYS A 1 80 ? 11.381 4.833 -8.764 1.00 85.81 80 CYS A C 1
ATOM 613 O O . CYS A 1 80 ? 12.285 4.802 -9.598 1.00 85.81 80 CYS A O 1
ATOM 615 N N . PHE A 1 81 ? 10.150 5.196 -9.137 1.00 89.81 81 PHE A N 1
ATOM 616 C CA . PHE A 1 81 ? 9.806 5.343 -10.555 1.00 89.81 81 PHE A CA 1
ATOM 617 C C . PHE A 1 81 ? 10.241 6.678 -11.171 1.00 89.81 81 PHE A C 1
ATOM 619 O O . PHE A 1 81 ? 10.566 6.710 -12.359 1.00 89.81 81 PHE A O 1
ATOM 626 N N . ILE A 1 82 ? 10.280 7.788 -10.421 1.00 90.62 82 ILE A N 1
ATOM 627 C CA . ILE A 1 82 ? 10.646 9.094 -11.000 1.00 90.62 82 ILE A CA 1
ATOM 628 C C . ILE A 1 82 ? 12.104 9.128 -11.494 1.00 90.62 82 ILE A C 1
ATOM 630 O O . ILE A 1 82 ? 12.314 9.465 -12.665 1.00 90.62 82 ILE A O 1
ATOM 634 N N . PRO A 1 83 ? 13.122 8.788 -10.679 1.00 87.00 83 PRO A N 1
ATOM 635 C CA . PRO A 1 83 ? 14.511 8.785 -11.132 1.00 87.00 83 PRO A CA 1
ATOM 636 C C . PRO A 1 83 ? 14.723 7.807 -12.289 1.00 87.00 83 PRO A C 1
ATOM 638 O O . PRO A 1 83 ? 15.391 8.145 -13.268 1.00 87.00 83 PRO A O 1
ATOM 641 N N . MET A 1 84 ? 14.088 6.633 -12.223 1.00 86.62 84 MET A N 1
ATOM 642 C CA . MET A 1 84 ? 14.111 5.641 -13.294 1.00 86.62 84 MET A CA 1
ATOM 643 C C . MET A 1 84 ? 13.572 6.211 -14.616 1.00 86.62 84 MET A C 1
ATOM 645 O O . MET A 1 84 ? 14.239 6.109 -15.648 1.00 86.62 84 MET A O 1
ATOM 649 N N . LEU A 1 85 ? 12.403 6.860 -14.604 1.00 90.88 85 LEU A N 1
ATOM 650 C CA . LEU A 1 85 ? 11.806 7.473 -15.795 1.00 90.88 85 LEU A CA 1
ATOM 651 C C . LEU A 1 85 ? 12.714 8.551 -16.396 1.00 90.88 85 LEU A C 1
ATOM 653 O O . LEU A 1 85 ? 12.944 8.562 -17.608 1.00 90.88 85 LEU A O 1
ATOM 657 N N . ILE A 1 86 ? 13.282 9.424 -15.559 1.00 90.88 86 ILE A N 1
ATOM 658 C CA . ILE A 1 86 ? 14.229 10.461 -15.995 1.00 90.88 86 ILE A CA 1
ATOM 659 C C . ILE A 1 86 ? 15.444 9.823 -16.676 1.00 90.88 86 ILE A C 1
ATOM 661 O O . ILE A 1 86 ? 15.868 10.278 -17.744 1.00 90.88 86 ILE A O 1
ATOM 665 N N . LEU A 1 87 ? 15.990 8.749 -16.105 1.00 88.19 87 LEU A N 1
ATOM 666 C CA . LEU A 1 87 ? 17.142 8.049 -16.667 1.00 88.19 87 LEU A CA 1
ATOM 667 C C . LEU A 1 87 ? 16.811 7.350 -17.990 1.00 88.19 87 LEU A C 1
ATOM 669 O O . LEU A 1 87 ? 17.607 7.436 -18.921 1.00 88.19 87 LEU A O 1
ATOM 673 N N . ILE A 1 88 ? 15.628 6.746 -18.140 1.00 88.44 88 ILE A N 1
ATOM 674 C CA . ILE A 1 88 ? 15.187 6.172 -19.424 1.00 88.44 88 ILE A CA 1
ATOM 675 C C . ILE A 1 88 ? 15.146 7.255 -20.514 1.00 88.44 88 ILE A C 1
ATOM 677 O O . ILE A 1 88 ? 15.654 7.045 -21.618 1.00 88.44 88 ILE A O 1
ATOM 681 N N . PHE A 1 89 ? 14.590 8.436 -20.220 1.00 87.00 89 PHE A N 1
ATOM 682 C CA . PHE A 1 89 ? 14.481 9.510 -21.211 1.00 87.00 89 PHE A CA 1
ATOM 683 C C . PHE A 1 89 ? 15.826 10.166 -21.552 1.00 87.00 89 PHE A C 1
ATOM 685 O O . PHE A 1 89 ? 16.084 10.456 -22.726 1.00 87.00 89 PHE A O 1
ATOM 692 N N . THR A 1 90 ? 16.695 10.362 -20.559 1.00 88.38 90 THR A N 1
ATOM 693 C CA . THR A 1 90 ? 17.984 11.063 -20.708 1.00 88.38 90 THR A CA 1
ATOM 694 C C . THR A 1 90 ? 19.114 10.183 -21.245 1.00 88.38 90 THR A C 1
ATOM 696 O O . THR A 1 90 ? 20.088 10.712 -21.784 1.00 88.38 90 THR A O 1
ATOM 699 N N . ASN A 1 91 ? 18.984 8.857 -21.169 1.00 84.62 91 ASN A N 1
ATOM 700 C CA . ASN A 1 91 ? 19.999 7.926 -21.655 1.00 84.62 91 ASN A CA 1
ATOM 701 C C . ASN A 1 91 ? 20.152 7.997 -23.186 1.00 84.62 91 ASN A C 1
ATOM 703 O O . ASN A 1 91 ? 19.173 7.893 -23.928 1.00 84.62 91 ASN A O 1
ATOM 707 N N . LYS A 1 92 ? 21.383 8.197 -23.666 1.00 79.81 92 LYS A N 1
ATOM 708 C CA . LYS A 1 92 ? 21.698 8.353 -25.096 1.00 79.81 92 LYS A CA 1
ATOM 709 C C . LYS A 1 92 ? 22.030 7.037 -25.801 1.00 79.81 92 LYS A C 1
ATOM 711 O O . LYS A 1 92 ? 21.951 6.994 -27.023 1.00 79.81 92 LYS A O 1
ATOM 716 N N . ASP A 1 93 ? 22.352 5.998 -25.042 1.00 80.69 93 ASP A N 1
ATOM 717 C CA . ASP A 1 93 ? 22.791 4.695 -25.544 1.00 80.69 93 ASP A CA 1
ATOM 718 C C . ASP A 1 93 ? 21.606 3.767 -25.858 1.00 80.69 93 ASP A C 1
ATOM 720 O O . ASP A 1 93 ? 21.760 2.758 -26.541 1.00 80.69 93 ASP A O 1
ATOM 724 N N . LEU A 1 94 ? 20.401 4.122 -25.398 1.00 80.00 94 LEU A N 1
ATOM 725 C CA . LEU A 1 94 ? 19.166 3.412 -25.729 1.00 80.00 94 LEU A CA 1
ATOM 726 C C . LEU A 1 94 ? 18.628 3.810 -27.102 1.00 80.00 94 LEU A C 1
ATOM 728 O O . LEU A 1 94 ? 18.408 4.992 -27.388 1.00 80.00 94 LEU A O 1
ATOM 732 N N . ASP A 1 95 ? 18.285 2.806 -27.908 1.00 85.06 95 ASP A N 1
ATOM 733 C CA . ASP A 1 95 ? 17.562 3.027 -29.151 1.00 85.06 95 ASP A CA 1
ATOM 734 C C . ASP A 1 95 ? 16.160 3.619 -28.891 1.00 85.06 95 ASP A C 1
ATOM 736 O O . ASP A 1 95 ? 15.531 3.431 -27.841 1.00 85.06 95 ASP A O 1
ATOM 740 N N . LYS A 1 96 ? 15.642 4.354 -29.880 1.00 87.06 96 LYS A N 1
ATOM 741 C CA . LYS A 1 96 ? 14.381 5.099 -29.757 1.00 87.06 96 LYS A CA 1
ATOM 742 C C . LYS A 1 96 ? 13.182 4.193 -29.453 1.00 87.06 96 LYS A C 1
ATOM 744 O O . LYS A 1 96 ? 12.270 4.619 -28.742 1.00 87.06 96 LYS A O 1
ATOM 749 N N . LYS A 1 97 ? 13.166 2.964 -29.981 1.00 88.12 97 LYS A N 1
ATOM 750 C CA . LYS A 1 97 ? 12.065 2.011 -29.799 1.00 88.12 97 LYS A CA 1
ATOM 751 C C . LYS A 1 97 ? 12.081 1.457 -28.376 1.00 88.12 97 LYS A C 1
ATOM 753 O O . LYS A 1 97 ? 11.052 1.535 -27.709 1.00 88.12 97 LYS A O 1
ATOM 758 N N . THR A 1 98 ? 13.228 0.988 -27.887 1.00 87.06 98 THR A N 1
ATOM 759 C CA . THR A 1 98 ? 13.375 0.485 -26.512 1.00 87.06 98 THR A CA 1
ATOM 760 C C . THR A 1 98 ? 13.069 1.569 -25.490 1.00 87.06 98 THR A C 1
ATOM 762 O O . THR A 1 98 ? 12.293 1.328 -24.571 1.00 87.06 98 THR A O 1
ATOM 765 N N . LYS A 1 99 ? 13.581 2.791 -25.689 1.00 87.94 99 LYS A N 1
ATOM 766 C CA . LYS A 1 99 ? 13.264 3.940 -24.827 1.00 87.94 99 LYS A CA 1
ATOM 767 C C . LYS A 1 99 ? 11.760 4.204 -24.755 1.00 87.94 99 LYS A C 1
ATOM 769 O O . LYS A 1 99 ? 11.212 4.360 -23.667 1.00 87.94 99 LYS A O 1
ATOM 774 N N . THR A 1 100 ? 11.091 4.220 -25.909 1.00 90.38 100 THR A N 1
ATOM 775 C CA . THR A 1 100 ? 9.642 4.447 -25.981 1.00 90.38 100 THR A CA 1
ATOM 776 C C . THR A 1 100 ? 8.885 3.348 -25.237 1.00 90.38 100 THR A C 1
ATOM 778 O O . THR A 1 100 ? 8.106 3.654 -24.340 1.00 90.38 100 THR A O 1
ATOM 781 N N . ILE A 1 101 ? 9.155 2.074 -25.537 1.00 91.25 101 ILE A N 1
ATOM 782 C CA . ILE A 1 101 ? 8.462 0.940 -24.905 1.00 91.25 101 ILE A CA 1
ATOM 783 C C . ILE A 1 101 ? 8.710 0.919 -23.394 1.00 91.25 101 ILE A C 1
ATOM 785 O O . ILE A 1 101 ? 7.755 0.860 -22.623 1.00 91.25 101 ILE A O 1
ATOM 789 N N . ALA A 1 102 ? 9.968 1.018 -22.962 1.00 90.25 102 ALA A N 1
ATOM 790 C CA . ALA A 1 102 ? 10.322 0.992 -21.548 1.00 90.25 102 ALA A CA 1
ATOM 791 C C . ALA A 1 102 ? 9.686 2.146 -20.770 1.00 90.25 102 ALA A C 1
ATOM 793 O O . ALA A 1 102 ? 9.185 1.926 -19.674 1.00 90.25 102 ALA A O 1
ATOM 794 N N . SER A 1 103 ? 9.651 3.353 -21.346 1.00 91.31 103 SER A N 1
ATOM 795 C CA . SER A 1 103 ? 8.997 4.499 -20.708 1.00 91.31 103 SER A CA 1
ATOM 796 C C . SER A 1 103 ? 7.495 4.283 -20.520 1.00 91.31 103 SER A C 1
ATOM 798 O O . SER A 1 103 ? 6.974 4.564 -19.447 1.00 91.31 103 SER A O 1
ATOM 800 N N . VAL A 1 104 ? 6.802 3.723 -21.517 1.00 93.81 104 VAL A N 1
ATOM 801 C CA . VAL A 1 104 ? 5.365 3.429 -21.417 1.00 93.81 104 VAL A CA 1
ATOM 802 C C . VAL A 1 104 ? 5.113 2.368 -20.350 1.00 93.81 104 VAL A C 1
ATOM 804 O O . VAL A 1 104 ? 4.247 2.556 -19.500 1.00 93.81 104 VAL A O 1
ATOM 807 N N . VAL A 1 105 ? 5.898 1.287 -20.350 1.00 93.88 105 VAL A N 1
ATOM 808 C CA . VAL A 1 105 ? 5.790 0.224 -19.338 1.00 93.88 105 VAL A CA 1
ATOM 809 C C . VAL A 1 105 ? 6.064 0.776 -17.938 1.00 93.88 105 VAL A C 1
ATOM 811 O O . VAL A 1 105 ? 5.294 0.495 -17.026 1.00 93.88 105 VAL A O 1
ATOM 814 N N . ALA A 1 106 ? 7.096 1.604 -17.766 1.00 92.44 106 ALA A N 1
ATOM 815 C CA . ALA A 1 106 ? 7.427 2.228 -16.487 1.00 92.44 106 ALA A CA 1
ATOM 816 C C . ALA A 1 106 ? 6.340 3.199 -16.004 1.00 92.44 106 ALA A C 1
ATOM 818 O O . ALA A 1 106 ? 5.999 3.183 -14.826 1.00 92.44 106 ALA A O 1
ATOM 819 N N . VAL A 1 107 ? 5.741 4.004 -16.890 1.00 94.75 107 VAL A N 1
ATOM 820 C CA . VAL A 1 107 ? 4.623 4.892 -16.523 1.00 94.75 107 VAL A CA 1
ATOM 821 C C . VAL A 1 107 ? 3.404 4.080 -16.087 1.00 94.75 107 VAL A C 1
ATOM 823 O O . VAL A 1 107 ? 2.820 4.372 -15.047 1.00 94.75 107 VAL A O 1
ATOM 826 N N . VAL A 1 108 ? 3.031 3.039 -16.837 1.00 95.62 108 VAL A N 1
ATOM 827 C CA . VAL A 1 108 ? 1.905 2.162 -16.470 1.00 95.62 108 VAL A CA 1
ATOM 828 C C . VAL A 1 108 ? 2.175 1.462 -15.137 1.00 95.62 108 VAL A C 1
ATOM 830 O O . VAL A 1 108 ? 1.309 1.454 -14.264 1.00 95.62 108 VAL A O 1
ATOM 833 N N . ALA A 1 109 ? 3.385 0.932 -14.947 1.00 94.44 109 ALA A N 1
ATOM 834 C CA . ALA A 1 109 ? 3.805 0.312 -13.696 1.00 94.44 109 ALA A CA 1
ATOM 835 C C . ALA A 1 109 ? 3.752 1.300 -12.519 1.00 94.44 109 ALA A C 1
ATOM 837 O O . ALA A 1 109 ? 3.204 0.963 -11.473 1.00 94.44 109 ALA A O 1
ATOM 838 N N . CYS A 1 110 ? 4.228 2.534 -12.709 1.00 94.12 110 CYS A N 1
ATOM 839 C CA . CYS A 1 110 ? 4.182 3.594 -11.704 1.00 94.12 110 CYS A CA 1
ATOM 840 C C . CYS A 1 110 ? 2.746 3.942 -11.295 1.00 94.12 110 CYS A C 1
ATOM 842 O O . CYS A 1 110 ? 2.484 4.147 -10.113 1.00 94.12 110 CYS A O 1
ATOM 844 N N . LEU A 1 111 ? 1.809 4.004 -12.246 1.00 95.88 111 LEU A N 1
ATOM 845 C CA . LEU A 1 111 ? 0.403 4.287 -11.946 1.00 95.88 111 LEU A CA 1
ATOM 846 C C . LEU A 1 111 ? -0.238 3.147 -11.148 1.00 95.88 111 LEU A C 1
ATOM 848 O O . LEU A 1 111 ? -0.900 3.401 -10.144 1.00 95.88 111 LEU A O 1
ATOM 852 N N . ILE A 1 112 ? -0.008 1.894 -11.556 1.00 95.44 112 ILE A N 1
ATOM 853 C CA . ILE A 1 112 ? -0.524 0.714 -10.846 1.00 95.44 112 ILE A CA 1
ATOM 854 C C . ILE A 1 112 ? 0.061 0.644 -9.432 1.00 95.44 112 ILE A C 1
ATOM 856 O O . ILE A 1 112 ? -0.682 0.461 -8.465 1.00 95.44 112 ILE A O 1
ATOM 860 N N . ALA A 1 113 ? 1.377 0.825 -9.299 1.00 93.06 113 ALA A N 1
ATOM 861 C CA . ALA A 1 113 ? 2.052 0.846 -8.009 1.00 93.06 113 ALA A CA 1
ATOM 862 C C . ALA A 1 113 ? 1.523 1.989 -7.135 1.00 93.06 113 ALA A C 1
ATOM 864 O O . ALA A 1 113 ? 1.093 1.747 -6.017 1.00 93.06 113 ALA A O 1
ATOM 865 N N . GLY A 1 114 ? 1.438 3.212 -7.661 1.00 93.31 114 GLY A N 1
ATOM 866 C CA . GLY A 1 114 ? 0.936 4.366 -6.915 1.00 93.31 114 GLY A CA 1
ATOM 867 C C . GLY A 1 114 ? -0.486 4.169 -6.384 1.00 93.31 114 GLY A C 1
ATOM 868 O O . GLY A 1 114 ? -0.725 4.366 -5.194 1.00 93.31 114 GLY A O 1
ATOM 869 N N . VAL A 1 115 ? -1.420 3.724 -7.232 1.00 94.12 115 VAL A N 1
ATOM 870 C CA . VAL A 1 115 ? -2.821 3.513 -6.826 1.00 94.12 115 VAL A CA 1
ATOM 871 C C . VAL A 1 115 ? -2.953 2.371 -5.816 1.00 94.12 115 VAL A C 1
ATOM 873 O O . VAL A 1 115 ? -3.677 2.507 -4.836 1.00 94.12 115 VAL A O 1
ATOM 876 N N . SER A 1 116 ? -2.241 1.258 -6.007 1.00 92.69 116 SER A N 1
ATOM 877 C CA . SER A 1 116 ? -2.293 0.127 -5.064 1.00 92.69 116 SER A CA 1
ATOM 878 C C . SER A 1 116 ? -1.578 0.410 -3.733 1.00 92.69 116 SER A C 1
ATOM 880 O O . SER A 1 116 ? -1.934 -0.155 -2.688 1.00 92.69 116 SER A O 1
ATOM 882 N N . SER A 1 117 ? -0.596 1.310 -3.744 1.00 91.06 117 SER A N 1
ATOM 883 C CA . SER A 1 117 ? 0.157 1.730 -2.564 1.00 91.06 117 SER A CA 1
ATOM 884 C C . SER A 1 117 ? -0.518 2.831 -1.749 1.00 91.06 117 SER A C 1
ATOM 886 O O . SER A 1 117 ? -0.234 2.929 -0.557 1.00 91.06 117 SER A O 1
ATOM 888 N N . TYR A 1 118 ? -1.411 3.629 -2.336 1.00 91.62 118 TYR A N 1
ATOM 889 C CA . TYR A 1 118 ? -2.153 4.663 -1.611 1.00 91.62 118 TYR A CA 1
ATOM 890 C C . TYR A 1 118 ? -3.083 4.048 -0.557 1.00 91.62 118 TYR A C 1
ATOM 892 O O . TYR A 1 118 ? -3.754 3.048 -0.834 1.00 91.62 118 TYR A O 1
ATOM 900 N N . ASP A 1 119 ? -3.096 4.601 0.658 1.00 87.88 119 ASP A N 1
ATOM 901 C CA . ASP A 1 119 ? -4.004 4.149 1.713 1.00 87.88 119 ASP A CA 1
ATOM 902 C C . ASP A 1 119 ? -5.283 4.991 1.709 1.00 87.88 119 ASP A C 1
ATOM 904 O O . ASP A 1 119 ? -5.289 6.151 2.120 1.00 87.88 119 ASP A O 1
ATOM 908 N N . PHE A 1 120 ? -6.363 4.400 1.195 1.00 84.69 120 PHE A N 1
ATOM 909 C CA . PHE A 1 120 ? -7.674 5.042 1.103 1.00 84.69 120 PHE A CA 1
ATOM 910 C C . PHE A 1 120 ? -8.425 5.058 2.435 1.00 84.69 120 PHE A C 1
ATOM 912 O O . PHE A 1 120 ? -9.365 5.837 2.574 1.00 84.69 120 PHE A O 1
ATOM 919 N N . ASN A 1 121 ? -8.039 4.202 3.385 1.00 83.50 121 ASN A N 1
ATOM 920 C CA . ASN A 1 121 ? -8.666 4.127 4.698 1.00 83.50 121 ASN A CA 1
ATOM 921 C C . ASN A 1 121 ? -7.580 4.068 5.786 1.00 83.50 121 ASN A C 1
ATOM 923 O O . ASN A 1 121 ? -7.329 2.988 6.346 1.00 83.50 121 ASN A O 1
ATOM 927 N N . PRO A 1 122 ? -6.882 5.200 6.015 1.00 84.88 122 PRO A N 1
ATOM 928 C CA . PRO A 1 122 ? -5.864 5.290 7.045 1.00 84.88 122 PRO A CA 1
ATOM 929 C C . PRO A 1 122 ? -6.518 5.202 8.423 1.00 84.88 122 PRO A C 1
ATOM 931 O O . PRO A 1 122 ? -7.502 5.881 8.685 1.00 84.88 122 PRO A O 1
ATOM 934 N N . VAL A 1 123 ? -5.948 4.377 9.294 1.00 85.81 123 VAL A N 1
ATOM 935 C CA . VAL A 1 123 ? -6.426 4.184 10.667 1.00 85.81 123 VAL A CA 1
ATOM 936 C C . VAL A 1 123 ? -5.550 4.999 11.605 1.00 85.81 123 VAL A C 1
ATOM 938 O O . VAL A 1 123 ? -4.321 4.956 11.484 1.00 85.81 123 VAL A O 1
ATOM 941 N N . SER A 1 124 ? -6.168 5.731 12.526 1.00 89.31 124 SER A N 1
ATOM 942 C CA . SER A 1 124 ? -5.478 6.520 13.544 1.00 89.31 124 SER A CA 1
ATOM 943 C C . SER A 1 124 ? -5.482 5.861 14.925 1.00 89.31 124 SER A C 1
ATOM 945 O O . SER A 1 124 ? -6.205 4.894 15.177 1.00 89.31 124 SER A O 1
ATOM 947 N N . GLN A 1 125 ? -4.645 6.368 15.838 1.00 88.38 125 GLN A N 1
ATOM 948 C CA . GLN A 1 125 ? -4.686 5.931 17.244 1.00 88.38 125 GLN A CA 1
ATOM 949 C C . GLN A 1 125 ? -6.003 6.330 17.905 1.00 88.38 125 GLN A C 1
ATOM 951 O O . GLN A 1 125 ? -6.510 5.617 18.767 1.00 88.38 125 GLN A O 1
ATOM 956 N N . GLU A 1 126 ? -6.546 7.471 17.497 1.00 88.56 126 GLU A N 1
ATOM 957 C CA . GLU A 1 126 ? -7.816 7.996 17.961 1.00 88.56 126 GLU A CA 1
ATOM 958 C C . GLU A 1 126 ? -8.979 7.080 17.537 1.00 88.56 126 GLU A C 1
ATOM 960 O O . GLU A 1 126 ? -9.814 6.749 18.379 1.00 88.56 126 GLU A O 1
ATOM 965 N N . ASP A 1 127 ? -8.973 6.570 16.299 1.00 87.25 127 ASP A N 1
ATOM 966 C CA . ASP A 1 127 ? -9.969 5.598 15.817 1.00 87.25 127 ASP A CA 1
ATOM 967 C C . ASP A 1 127 ? -9.905 4.279 16.592 1.00 87.25 127 ASP A C 1
ATOM 969 O O . ASP A 1 127 ? -10.934 3.706 16.949 1.00 87.25 127 ASP A O 1
ATOM 973 N N . LEU A 1 128 ? -8.691 3.791 16.876 1.00 88.25 128 LEU A N 1
ATOM 974 C CA . LEU A 1 128 ? -8.492 2.566 17.650 1.00 88.25 128 LEU A CA 1
ATOM 975 C C . LEU A 1 128 ? -8.997 2.742 19.089 1.00 88.25 128 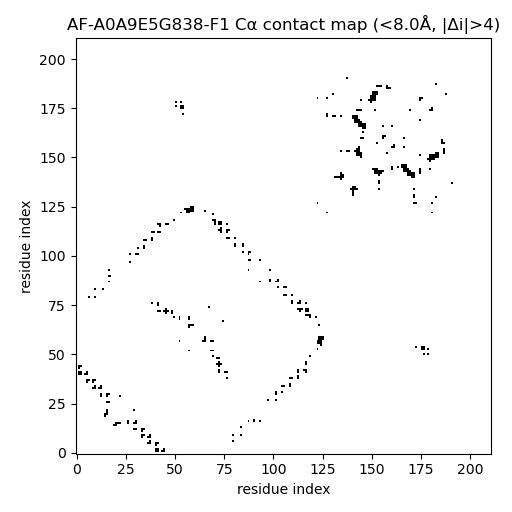LEU A C 1
ATOM 977 O O . LEU A 1 128 ? -9.720 1.886 19.601 1.00 88.25 128 LEU A O 1
ATOM 981 N N . ALA A 1 129 ? -8.691 3.878 19.719 1.00 90.31 129 ALA A N 1
ATOM 982 C CA . ALA A 1 129 ? -9.189 4.204 21.052 1.00 90.31 129 ALA A CA 1
ATOM 983 C C . ALA A 1 129 ? -10.721 4.339 21.076 1.00 90.31 129 ALA A C 1
ATOM 985 O O . ALA A 1 129 ? -11.367 3.840 22.000 1.00 90.31 129 ALA A O 1
ATOM 986 N N . GLN A 1 130 ? -11.318 4.964 20.057 1.00 89.62 130 GLN A N 1
ATOM 987 C CA . GLN A 1 130 ? -12.770 5.068 19.928 1.00 89.62 130 GLN A CA 1
ATOM 988 C C . GLN A 1 130 ? -13.409 3.686 19.754 1.00 89.62 130 GLN A C 1
ATOM 990 O O . GLN A 1 130 ? -14.352 3.350 20.468 1.00 89.62 130 GLN A O 1
ATOM 995 N N . ALA A 1 131 ? -12.861 2.845 18.876 1.00 88.44 131 ALA A N 1
ATOM 996 C CA . ALA A 1 131 ? -13.339 1.484 18.661 1.00 88.44 131 ALA A CA 1
ATOM 997 C C . ALA A 1 131 ? -13.307 0.650 19.953 1.00 88.44 131 ALA A C 1
ATOM 999 O O . ALA A 1 131 ? -14.278 -0.047 20.264 1.00 88.44 131 ALA A O 1
ATOM 1000 N N . GLN A 1 132 ? -12.229 0.758 20.737 1.00 90.69 132 GLN A N 1
ATOM 1001 C CA . GLN A 1 132 ? -12.103 0.121 22.050 1.00 90.69 132 GLN A CA 1
ATOM 1002 C C . GLN A 1 132 ? -13.164 0.618 23.041 1.00 90.69 132 GLN A C 1
ATOM 1004 O O . GLN A 1 132 ? -13.776 -0.196 23.734 1.00 90.69 132 GLN A O 1
ATOM 1009 N N . GLN A 1 133 ? -13.421 1.928 23.094 1.00 89.69 133 GLN A N 1
ATOM 1010 C CA . GLN A 1 133 ? -14.443 2.510 23.970 1.00 89.69 133 GLN A CA 1
ATOM 1011 C C . GLN A 1 133 ? -15.851 2.044 23.594 1.00 89.69 133 GLN A C 1
ATOM 1013 O O . GLN A 1 133 ? -16.583 1.561 24.460 1.00 89.69 133 GLN A O 1
ATOM 1018 N N . THR A 1 134 ? -16.211 2.104 22.310 1.00 87.75 134 THR A N 1
ATOM 1019 C CA . THR A 1 134 ? -17.513 1.636 21.818 1.00 87.75 134 THR A CA 1
ATOM 1020 C C . THR A 1 134 ? -17.719 0.152 22.122 1.00 87.75 134 THR A C 1
ATOM 1022 O O . THR A 1 134 ? -18.785 -0.244 22.598 1.00 87.75 134 THR A O 1
ATOM 1025 N N . ALA A 1 135 ? -16.697 -0.684 21.908 1.00 88.88 135 ALA A N 1
ATOM 1026 C CA . ALA A 1 135 ? -16.769 -2.102 22.249 1.00 88.88 135 ALA A CA 1
ATOM 1027 C C . ALA A 1 135 ? -16.910 -2.319 23.765 1.00 88.88 135 ALA A C 1
ATOM 1029 O O . ALA A 1 135 ? -17.734 -3.122 24.199 1.00 88.88 135 ALA A O 1
ATOM 1030 N N . ALA A 1 136 ? -16.163 -1.586 24.594 1.00 89.06 136 ALA A N 1
ATOM 1031 C CA . ALA A 1 136 ? -16.275 -1.673 26.050 1.00 89.06 136 ALA A CA 1
ATOM 1032 C C . ALA A 1 136 ? -17.693 -1.337 26.543 1.00 89.06 136 ALA A C 1
ATOM 1034 O O . ALA A 1 136 ? -18.230 -2.054 27.386 1.00 89.06 136 ALA A O 1
ATOM 1035 N N . GLN A 1 137 ? -18.311 -0.295 25.982 1.00 86.44 137 GLN A N 1
ATOM 1036 C CA . GLN A 1 137 ? -19.652 0.164 26.355 1.00 86.44 137 GLN A CA 1
ATOM 1037 C C . GLN A 1 137 ? -20.765 -0.757 25.840 1.00 86.44 137 GLN A C 1
ATOM 1039 O O . GLN A 1 137 ? -21.742 -0.991 26.545 1.00 86.44 137 GLN A O 1
ATOM 1044 N N . THR A 1 138 ? -20.613 -1.311 24.635 1.00 84.94 138 THR A N 1
ATOM 1045 C CA . THR A 1 138 ? -21.692 -2.066 23.973 1.00 84.94 138 THR A CA 1
ATOM 1046 C C . THR A 1 138 ? -21.652 -3.560 24.294 1.00 84.94 138 THR A C 1
ATOM 1048 O O . THR A 1 138 ? -22.688 -4.207 24.425 1.00 84.94 138 THR A O 1
ATOM 1051 N N . THR A 1 139 ? -20.454 -4.139 24.394 1.00 86.00 139 THR A N 1
ATOM 1052 C CA . THR A 1 139 ? -20.251 -5.598 24.440 1.00 86.00 139 THR A CA 1
ATOM 1053 C C . THR A 1 139 ? -19.298 -6.045 25.545 1.00 86.00 139 THR A C 1
ATOM 1055 O O . THR A 1 139 ? -18.908 -7.214 25.587 1.00 86.00 139 THR A O 1
ATOM 1058 N N . GLY A 1 140 ? -18.867 -5.131 26.419 1.00 85.25 140 GLY A N 1
ATOM 1059 C CA . GLY A 1 140 ? -17.833 -5.411 27.416 1.00 85.25 140 GLY A CA 1
ATOM 1060 C C . GLY A 1 140 ? -16.443 -5.635 26.807 1.00 85.25 140 GLY A C 1
ATOM 1061 O O . GLY A 1 140 ? -15.602 -6.270 27.437 1.00 85.25 140 GLY A O 1
ATOM 1062 N N . GLY A 1 141 ? -16.202 -5.143 25.585 1.00 87.56 141 GLY A N 1
ATOM 1063 C CA . GLY A 1 141 ? -14.897 -5.162 24.912 1.00 87.56 141 GLY A CA 1
ATOM 1064 C C . GLY A 1 141 ? -14.719 -6.261 23.862 1.00 87.56 141 GLY A C 1
ATOM 1065 O O . GLY A 1 141 ? -13.630 -6.388 23.306 1.00 87.56 141 GLY A O 1
ATOM 1066 N N . THR A 1 142 ? -15.763 -7.045 23.572 1.00 92.38 142 THR A N 1
ATOM 1067 C CA . THR A 1 142 ? -15.706 -8.132 22.578 1.00 92.38 142 THR A CA 1
ATOM 1068 C C . THR A 1 142 ? -16.284 -7.696 21.234 1.00 92.38 142 THR A C 1
ATOM 1070 O O . THR A 1 142 ? -17.412 -7.213 21.164 1.00 92.38 142 THR A O 1
ATOM 1073 N N . VAL A 1 143 ? -15.557 -7.916 20.145 1.00 95.38 143 VAL A N 1
ATOM 1074 C CA . VAL A 1 143 ? -16.024 -7.673 18.775 1.00 95.38 143 VAL A CA 1
ATOM 1075 C C . VAL A 1 143 ? -15.983 -8.949 17.946 1.00 95.38 143 VAL A C 1
ATOM 1077 O O . VAL A 1 143 ? -15.313 -9.918 18.300 1.00 95.38 143 VAL A O 1
ATOM 1080 N N . TYR A 1 144 ? -16.715 -8.942 16.836 1.00 93.88 144 TYR A N 1
ATOM 1081 C CA . TYR A 1 144 ? -16.893 -10.086 15.951 1.00 93.88 144 TYR A CA 1
ATOM 1082 C C . TYR A 1 144 ? -16.487 -9.748 14.524 1.00 93.88 144 TYR A C 1
ATOM 1084 O O . TYR A 1 144 ? -16.738 -8.645 14.039 1.00 93.88 144 TYR A O 1
ATOM 1092 N N . TRP A 1 145 ? -15.887 -10.698 13.817 1.00 94.88 145 TRP A N 1
ATOM 1093 C CA . TRP A 1 145 ? -15.491 -10.512 12.422 1.00 94.88 145 TRP A CA 1
ATOM 1094 C C . TRP A 1 145 ? -15.416 -11.835 11.668 1.00 94.88 145 TRP A C 1
ATOM 1096 O O . TRP A 1 145 ? -15.493 -12.919 12.240 1.00 94.88 145 TRP A O 1
ATOM 1106 N N . THR A 1 146 ? -15.257 -11.755 10.351 1.00 93.19 146 THR A N 1
ATOM 1107 C CA . THR A 1 146 ? -15.179 -12.924 9.466 1.00 93.19 146 THR A CA 1
ATOM 1108 C C . THR A 1 146 ? -13.823 -12.996 8.766 1.00 93.19 146 THR A C 1
ATOM 1110 O O . THR A 1 146 ? -13.096 -11.999 8.663 1.00 93.19 146 THR A O 1
ATOM 1113 N N . THR A 1 147 ? -13.471 -14.176 8.243 1.00 87.88 147 THR A N 1
ATOM 1114 C CA . THR A 1 147 ? -12.177 -14.424 7.574 1.00 87.88 147 THR A CA 1
ATOM 1115 C C . THR A 1 147 ? -11.916 -13.482 6.398 1.00 87.88 147 THR A C 1
ATOM 1117 O O . THR A 1 147 ? -10.770 -13.114 6.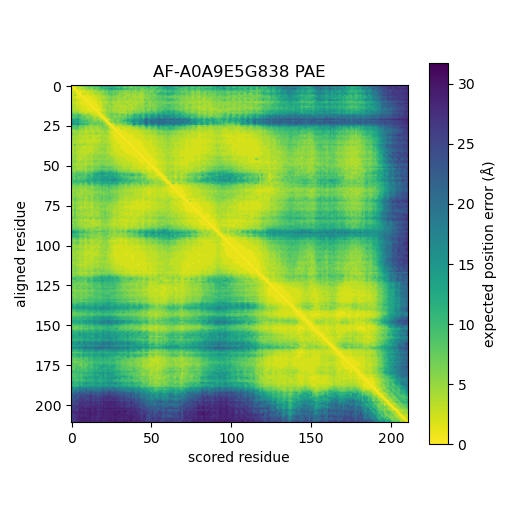167 1.00 87.88 147 THR A O 1
ATOM 1120 N N . PHE A 1 148 ? -12.962 -13.065 5.679 1.00 84.44 148 PHE A N 1
ATOM 1121 C CA . PH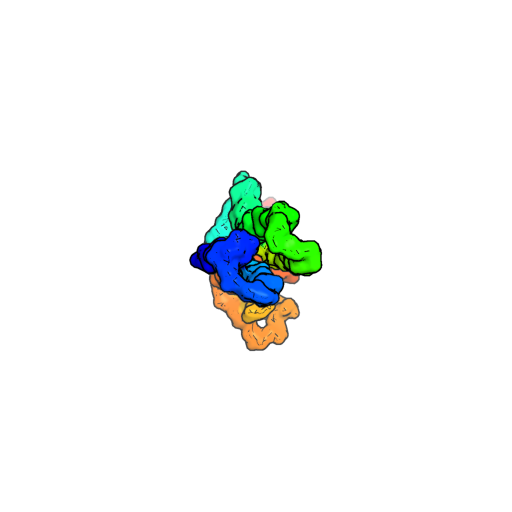E A 1 148 ? -12.851 -12.247 4.463 1.00 84.44 148 PHE A CA 1
ATOM 1122 C C . PHE A 1 148 ? -13.583 -10.901 4.543 1.00 84.44 148 PHE A C 1
ATOM 1124 O O . PHE A 1 148 ? -13.620 -10.181 3.552 1.00 84.44 148 PHE A O 1
ATOM 1131 N N . GLY A 1 149 ? -14.197 -10.565 5.682 1.00 85.12 149 GLY A N 1
ATOM 1132 C CA . GLY A 1 149 ? -14.812 -9.250 5.871 1.00 85.12 149 GLY A CA 1
ATOM 1133 C C . GLY A 1 149 ? -13.771 -8.130 5.884 1.00 85.12 149 GLY A C 1
ATOM 1134 O O . GLY A 1 149 ? -12.582 -8.382 5.991 1.00 85.12 149 GLY A O 1
ATOM 1135 N N . GLU A 1 150 ? -14.206 -6.879 5.818 1.00 86.06 150 GLU A N 1
ATOM 1136 C CA . GLU A 1 150 ? -13.327 -5.713 6.050 1.00 86.06 150 GLU A CA 1
ATOM 1137 C C . GLU A 1 150 ? -13.676 -4.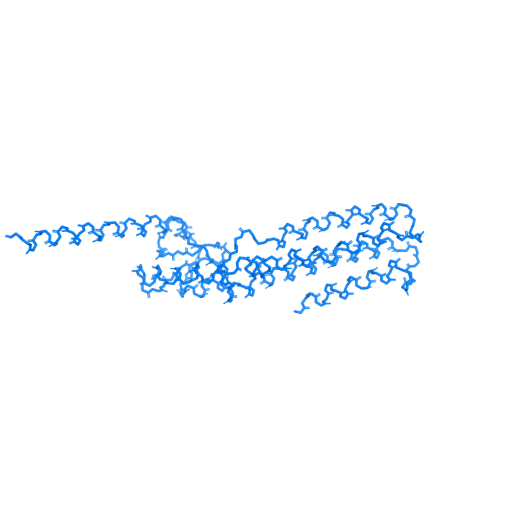996 7.361 1.00 86.06 150 GLU A C 1
ATOM 1139 O O . GLU A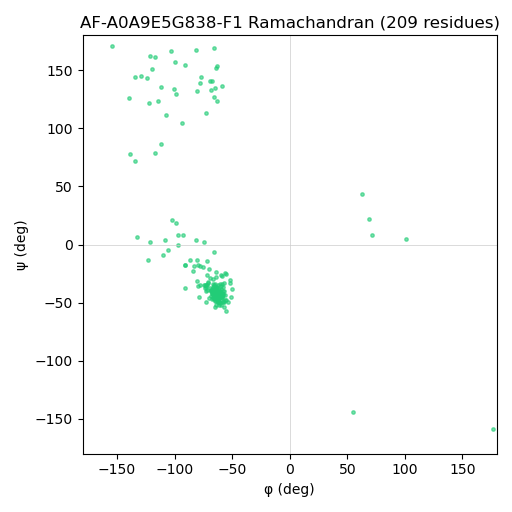 1 150 ? -12.947 -4.123 7.825 1.00 86.06 150 GLU A O 1
ATOM 1144 N N . LYS A 1 151 ? -14.795 -5.392 7.976 1.00 91.56 151 LYS A N 1
ATOM 1145 C CA . LYS A 1 151 ? -15.417 -4.698 9.101 1.00 91.56 151 LYS A CA 1
ATOM 1146 C C . LYS A 1 151 ? -15.487 -5.584 10.330 1.00 91.56 151 LYS A C 1
ATOM 1148 O O . LYS A 1 151 ? -15.585 -6.809 10.209 1.00 91.56 151 LYS A O 1
ATOM 1153 N N . TYR A 1 152 ? -15.455 -4.951 11.494 1.00 93.06 152 TYR A N 1
ATOM 1154 C CA . TYR A 1 152 ? -15.779 -5.590 12.762 1.00 93.06 152 TYR A CA 1
ATOM 1155 C C . TYR A 1 152 ? -17.214 -5.245 13.176 1.00 93.06 152 TYR A C 1
ATOM 1157 O O . TYR A 1 152 ? -17.823 -4.274 12.717 1.00 93.06 152 TYR A O 1
ATOM 1165 N N . HIS A 1 153 ? -17.784 -6.094 14.019 1.00 94.44 153 HIS A N 1
ATOM 1166 C CA . HIS A 1 153 ? -19.186 -6.075 14.406 1.00 94.44 153 HIS A CA 1
ATOM 1167 C C . HIS A 1 153 ? -19.292 -6.115 15.928 1.00 94.44 153 HIS A C 1
ATOM 1169 O O . HIS A 1 153 ? -18.508 -6.787 16.593 1.00 94.44 153 HIS A O 1
ATOM 1175 N N . LEU A 1 154 ? -20.287 -5.419 16.473 1.00 92.44 154 LEU A N 1
ATOM 1176 C CA . LEU A 1 154 ? -20.602 -5.435 17.909 1.00 92.44 154 LEU A CA 1
ATOM 1177 C C . LEU A 1 154 ? -21.623 -6.532 18.256 1.00 92.44 154 LEU A C 1
ATOM 1179 O O . LEU A 1 154 ? -21.761 -6.930 19.403 1.00 92.44 154 LEU A O 1
ATOM 1183 N N . ASP A 1 155 ? -22.338 -7.050 17.258 1.00 89.81 155 ASP A N 1
ATOM 1184 C CA . ASP A 1 155 ? -23.390 -8.051 17.435 1.00 89.81 155 ASP A CA 1
ATOM 1185 C C . ASP A 1 155 ? -23.052 -9.293 16.594 1.00 89.81 155 ASP A C 1
ATOM 1187 O O . ASP A 1 155 ? -22.932 -9.161 15.368 1.00 89.81 155 ASP A O 1
ATOM 1191 N N . PRO A 1 156 ? -22.920 -10.493 17.197 1.00 89.25 156 PRO A N 1
ATOM 1192 C CA . PRO A 1 156 ? -22.638 -11.724 16.457 1.00 89.25 156 PRO A CA 1
ATOM 1193 C C . PRO A 1 156 ? -23.769 -12.099 15.489 1.00 89.25 156 PRO A C 1
ATOM 1195 O O . PRO A 1 156 ? -23.529 -12.779 14.494 1.00 89.25 156 PRO A O 1
ATOM 1198 N N . ASN A 1 157 ? -24.992 -11.625 15.744 1.00 88.38 157 ASN A N 1
ATOM 1199 C CA . ASN A 1 157 ? -26.167 -11.849 14.905 1.00 88.38 157 ASN A CA 1
ATOM 1200 C C . ASN A 1 157 ? -26.454 -10.663 13.974 1.00 88.38 157 ASN A C 1
ATOM 1202 O O . ASN A 1 157 ? -27.568 -10.521 13.458 1.00 88.38 157 ASN A O 1
ATOM 1206 N N . CYS A 1 158 ? -25.469 -9.792 13.734 1.00 90.75 158 CYS A N 1
ATOM 1207 C CA . CYS A 1 158 ? -25.639 -8.702 12.788 1.00 90.75 158 CYS A CA 1
ATOM 1208 C C . CYS A 1 158 ? -25.975 -9.250 11.390 1.00 90.75 158 CYS A C 1
ATOM 1210 O O . CYS A 1 158 ? -25.363 -10.200 10.900 1.00 90.75 158 CYS A O 1
ATOM 1212 N N . SER A 1 159 ? -26.951 -8.630 10.724 1.00 89.88 159 SER A N 1
ATOM 1213 C CA . SER A 1 159 ? -27.470 -9.064 9.414 1.00 89.88 159 SER A CA 1
ATOM 1214 C C . SER A 1 159 ? -26.419 -9.195 8.317 1.00 89.88 159 SER A C 1
ATOM 1216 O O . SER A 1 159 ? -26.579 -9.986 7.391 1.00 89.88 159 SER A O 1
ATOM 1218 N N . THR A 1 160 ? -25.323 -8.461 8.449 1.00 89.50 160 THR A N 1
ATOM 1219 C CA . THR A 1 160 ? -24.200 -8.474 7.516 1.00 89.50 160 THR A CA 1
ATOM 1220 C C . THR A 1 160 ? -23.255 -9.659 7.720 1.00 89.50 160 THR A C 1
ATOM 1222 O O . THR A 1 160 ? -22.518 -9.982 6.793 1.00 89.50 160 THR A O 1
ATOM 1225 N N . ILE A 1 161 ? -23.291 -10.338 8.876 1.00 90.50 161 ILE A N 1
ATOM 1226 C CA . ILE A 1 161 ? -22.427 -11.496 9.177 1.00 90.50 161 ILE A CA 1
ATOM 1227 C C . ILE A 1 161 ? -23.171 -12.774 9.554 1.00 90.50 161 ILE A C 1
ATOM 1229 O O . ILE A 1 161 ? -22.553 -13.831 9.496 1.00 90.50 161 ILE A O 1
ATOM 1233 N N . MET A 1 162 ? -24.472 -12.723 9.851 1.00 87.56 162 MET A N 1
ATOM 1234 C CA . MET A 1 162 ? -25.253 -13.879 10.324 1.00 87.56 162 MET A CA 1
ATOM 1235 C C . MET A 1 162 ? -25.218 -15.111 9.399 1.00 87.56 162 MET A C 1
ATOM 1237 O O . MET A 1 162 ? -25.417 -16.228 9.859 1.00 87.56 162 MET A O 1
ATOM 1241 N N . ASN A 1 163 ? -24.951 -14.921 8.101 1.00 87.06 163 ASN A N 1
ATOM 1242 C CA . ASN A 1 163 ? -24.861 -16.002 7.108 1.00 87.06 163 ASN A CA 1
ATOM 1243 C C . ASN A 1 163 ? -23.416 -16.462 6.835 1.00 87.06 163 ASN A C 1
ATOM 1245 O O . ASN A 1 163 ? -23.166 -17.209 5.888 1.00 87.06 163 ASN A O 1
ATOM 1249 N N . SER A 1 164 ? -22.447 -15.979 7.610 1.00 86.38 164 SER A N 1
ATOM 1250 C CA . SER A 1 164 ? -21.033 -16.297 7.414 1.00 86.38 164 SER A CA 1
ATOM 1251 C C . SER A 1 164 ? -20.713 -17.686 7.9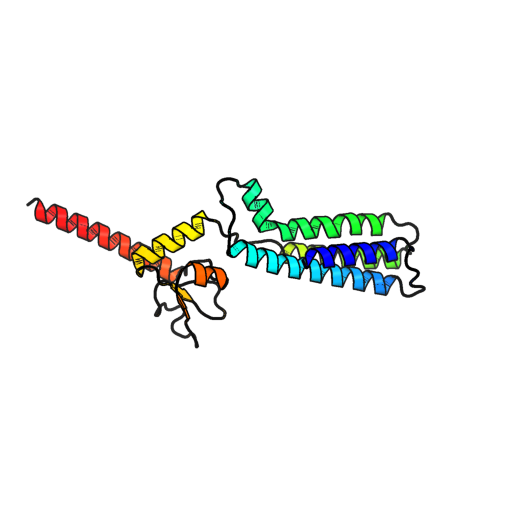46 1.00 86.38 164 SER A C 1
ATOM 1253 O O . SER A 1 164 ? -21.154 -18.062 9.027 1.00 86.38 164 SER A O 1
ATOM 1255 N N . ALA A 1 165 ? -19.896 -18.436 7.205 1.00 84.06 165 ALA A N 1
ATOM 1256 C CA . ALA A 1 165 ? -19.522 -19.799 7.582 1.00 84.06 165 ALA A CA 1
ATOM 1257 C C . ALA A 1 165 ? -18.749 -19.866 8.912 1.00 84.06 165 ALA A C 1
ATOM 1259 O O . ALA A 1 165 ? -18.924 -20.810 9.678 1.00 84.06 165 ALA A O 1
ATOM 1260 N N . THR A 1 166 ? -17.920 -18.855 9.186 1.00 87.81 166 THR A N 1
ATOM 1261 C CA . THR A 1 166 ? -17.125 -18.750 10.413 1.00 87.81 166 THR A CA 1
ATOM 1262 C C . THR A 1 166 ? -17.130 -17.304 10.890 1.00 87.81 166 THR A C 1
ATOM 1264 O O . THR A 1 166 ? -16.767 -16.399 10.133 1.00 87.81 166 THR A O 1
ATOM 1267 N N . VAL A 1 167 ? -17.517 -17.100 12.148 1.00 91.75 167 VAL A N 1
ATOM 1268 C CA . VAL A 1 167 ? -17.438 -15.816 12.850 1.00 91.75 167 VAL A CA 1
ATOM 1269 C C . VAL A 1 167 ? -16.429 -15.974 13.981 1.00 91.75 167 VAL A C 1
ATOM 1271 O O . VAL A 1 167 ? -16.549 -16.877 14.805 1.00 91.75 167 VAL A O 1
ATOM 1274 N N . TYR A 1 168 ? -15.419 -15.115 13.984 1.00 92.88 168 TYR A N 1
ATOM 1275 C CA . TYR A 1 168 ? -14.453 -14.988 15.066 1.00 92.88 168 TYR A CA 1
ATOM 1276 C C . TYR A 1 168 ? -14.946 -13.952 16.066 1.00 92.88 168 TYR A C 1
ATOM 1278 O O . TYR A 1 168 ? -15.699 -13.046 15.707 1.00 92.88 168 TYR A O 1
ATOM 1286 N N . SER A 1 169 ? -14.498 -14.091 17.306 1.00 93.50 169 SER A N 1
ATOM 1287 C CA . SER A 1 169 ? -14.750 -13.155 18.393 1.00 93.50 169 SER A CA 1
ATOM 1288 C C . SER A 1 169 ? -13.453 -12.894 19.140 1.00 93.50 169 SER A C 1
ATOM 1290 O O . SER A 1 169 ? -12.680 -13.834 19.336 1.00 93.50 169 SER A O 1
ATOM 1292 N N . GLY A 1 170 ? -13.258 -11.671 19.609 1.00 93.06 170 GLY A N 1
ATOM 1293 C CA . GLY A 1 170 ? -12.061 -11.289 20.347 1.00 93.06 170 GLY A CA 1
ATOM 1294 C C . GLY A 1 170 ? -12.062 -9.809 20.698 1.00 93.06 170 GLY A C 1
ATOM 1295 O O . GLY A 1 170 ? -13.125 -9.188 20.735 1.00 93.06 170 GLY A O 1
ATOM 1296 N N . THR A 1 171 ? -10.891 -9.240 20.962 1.00 93.69 171 THR A N 1
ATOM 1297 C CA . THR A 1 171 ? -10.751 -7.808 21.264 1.00 93.69 171 THR A CA 1
ATOM 1298 C C . THR A 1 171 ? -10.739 -6.956 19.992 1.00 93.69 171 THR A C 1
ATOM 1300 O O . THR A 1 171 ? -10.602 -7.455 18.873 1.00 93.69 171 THR A O 1
ATOM 1303 N N . VAL A 1 172 ? -10.880 -5.639 20.159 1.00 90.88 172 VAL A N 1
ATOM 1304 C CA . VAL A 1 172 ? -10.718 -4.677 19.055 1.00 90.88 172 VAL A CA 1
ATOM 1305 C C . VAL A 1 172 ? -9.320 -4.766 18.450 1.00 90.88 172 VAL A C 1
ATOM 1307 O O . VAL A 1 172 ? -9.195 -4.730 17.229 1.00 90.88 172 VAL A O 1
ATOM 1310 N N . ASP A 1 173 ? -8.294 -4.962 19.279 1.00 89.88 173 ASP A N 1
ATOM 1311 C CA . ASP A 1 173 ? -6.914 -5.095 18.811 1.00 89.88 173 ASP A CA 1
ATOM 1312 C C . AS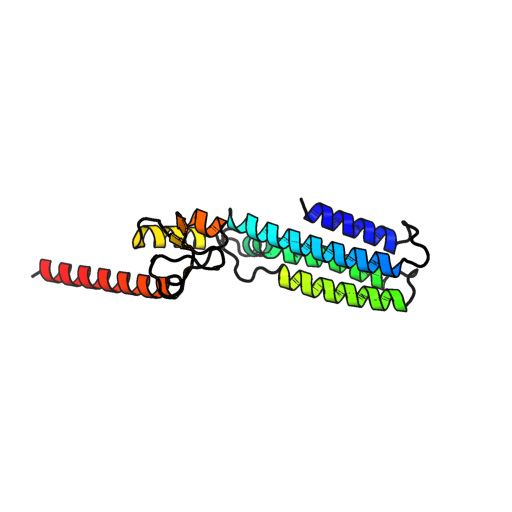P A 1 173 ? -6.792 -6.304 17.880 1.00 89.88 173 ASP A C 1
ATOM 1314 O O . ASP A 1 173 ? -6.380 -6.146 16.737 1.00 89.88 173 ASP A O 1
ATOM 1318 N N . GLU A 1 174 ? -7.283 -7.479 18.288 1.00 90.31 174 GLU A N 1
ATOM 1319 C CA . GLU A 1 174 ? -7.263 -8.697 17.461 1.00 90.31 174 GLU A CA 1
ATOM 1320 C C . GLU A 1 174 ? -8.028 -8.524 16.136 1.00 90.31 174 GLU A C 1
ATOM 1322 O O . GLU A 1 174 ? -7.611 -9.031 15.089 1.00 90.31 174 GLU A O 1
ATOM 1327 N N . ALA A 1 175 ? -9.131 -7.769 16.146 1.00 90.88 175 ALA A N 1
ATOM 1328 C CA . ALA A 1 175 ? -9.854 -7.426 14.926 1.00 90.88 175 ALA A CA 1
ATOM 1329 C C . ALA A 1 175 ? -9.016 -6.518 14.005 1.00 90.88 175 ALA A C 1
ATOM 1331 O O . ALA A 1 175 ? -8.959 -6.742 12.792 1.00 90.88 175 ALA A O 1
ATOM 1332 N N . PHE A 1 176 ? -8.319 -5.527 14.562 1.00 88.94 176 PHE A N 1
ATOM 1333 C CA . PHE A 1 176 ? -7.454 -4.615 13.810 1.00 88.94 176 PHE A CA 1
ATOM 1334 C C . PHE A 1 176 ? -6.221 -5.335 13.253 1.00 88.94 176 PHE A C 1
ATOM 1336 O O . PHE A 1 176 ? -5.895 -5.146 12.076 1.00 88.94 176 PHE A O 1
ATOM 1343 N N . GLU A 1 177 ? -5.616 -6.239 14.029 1.00 86.88 177 GLU A N 1
ATOM 1344 C CA . GLU A 1 177 ? -4.567 -7.153 13.567 1.00 86.88 177 GLU A CA 1
ATOM 1345 C C . GLU A 1 177 ? -5.064 -8.018 12.400 1.00 86.88 177 GLU A C 1
ATOM 1347 O O . GLU A 1 177 ? -4.348 -8.240 11.426 1.00 86.88 177 GLU A O 1
ATOM 1352 N N . ALA A 1 178 ? -6.331 -8.442 12.416 1.00 87.12 178 ALA A N 1
ATOM 1353 C CA . ALA A 1 178 ? -6.946 -9.167 11.308 1.00 87.12 178 ALA A CA 1
ATOM 1354 C C . ALA A 1 178 ? -7.286 -8.285 10.083 1.00 87.12 178 ALA A C 1
ATOM 1356 O O . ALA A 1 178 ? -7.807 -8.803 9.093 1.00 87.12 178 ALA A O 1
ATOM 1357 N N . ASN A 1 179 ? -6.964 -6.985 10.090 1.00 86.81 179 ASN A N 1
ATOM 1358 C CA . ASN A 1 179 ? -7.387 -5.966 9.116 1.00 86.81 179 ASN A CA 1
ATOM 1359 C C . ASN A 1 179 ? -8.913 -5.750 9.087 1.00 86.81 179 ASN A C 1
ATOM 1361 O O . ASN A 1 179 ? -9.521 -5.681 8.017 1.00 86.81 179 ASN A O 1
ATOM 1365 N N . ARG A 1 180 ? -9.552 -5.686 10.257 1.00 90.62 180 ARG A N 1
ATOM 1366 C CA . ARG A 1 180 ? -10.968 -5.325 10.438 1.00 90.62 180 ARG A CA 1
ATOM 1367 C C . ARG A 1 180 ? -11.025 -4.044 11.250 1.00 90.62 180 ARG A C 1
ATOM 1369 O O . ARG A 1 180 ? -11.210 -4.078 12.458 1.00 90.62 180 ARG A O 1
ATOM 1376 N N . THR A 1 181 ? -10.789 -2.921 10.587 1.00 86.88 181 THR A N 1
ATOM 1377 C CA . THR A 1 181 ? -10.548 -1.640 11.273 1.00 86.88 181 THR A CA 1
ATOM 1378 C C . THR A 1 181 ? -11.725 -0.678 11.195 1.00 86.88 181 THR A C 1
ATOM 1380 O O . THR A 1 181 ? -11.669 0.393 11.778 1.00 86.88 181 THR A O 1
ATOM 1383 N N . GLU A 1 182 ? -12.781 -1.025 10.458 1.00 88.06 182 GLU A N 1
ATOM 1384 C CA . GLU A 1 182 ? -13.984 -0.198 10.327 1.00 88.06 182 GLU A CA 1
ATOM 1385 C C . GLU A 1 182 ? -15.166 -0.878 11.022 1.00 88.06 182 GLU A C 1
ATOM 1387 O O . GLU A 1 182 ? -15.398 -2.080 10.840 1.00 88.06 182 GLU A O 1
ATOM 1392 N N . LEU A 1 183 ? -15.941 -0.109 11.787 1.00 90.50 183 LEU A N 1
ATOM 1393 C CA . LEU A 1 183 ? -17.180 -0.593 12.379 1.00 90.50 183 LEU A CA 1
ATOM 1394 C C . LEU A 1 183 ? -18.220 -0.862 11.283 1.00 90.50 183 LEU A C 1
ATOM 1396 O O . LEU A 1 183 ? -18.377 -0.120 10.311 1.00 90.50 183 LEU A O 1
ATOM 1400 N N . CYS A 1 184 ? -18.980 -1.943 11.425 1.00 92.69 184 CYS A N 1
ATOM 1401 C CA . CYS A 1 184 ? -20.122 -2.176 10.559 1.00 92.69 184 CYS A CA 1
ATOM 1402 C C . CYS A 1 184 ? -21.178 -1.074 10.739 1.00 92.69 184 CYS A C 1
ATOM 1404 O O . CYS A 1 184 ? -21.742 -0.944 11.819 1.00 92.69 184 CYS A O 1
ATOM 1406 N N . LYS A 1 185 ? -21.553 -0.396 9.648 1.00 90.94 185 LYS A N 1
ATOM 1407 C CA . LYS A 1 185 ? -22.604 0.645 9.631 1.00 90.94 185 LYS A CA 1
ATOM 1408 C C . LYS A 1 185 ? -23.943 0.222 10.251 1.00 90.94 185 LYS A C 1
ATOM 1410 O O . LYS A 1 185 ? -24.675 1.047 10.775 1.00 90.94 185 LYS A O 1
ATOM 1415 N N . VAL A 1 186 ? -24.291 -1.067 10.176 1.00 90.75 186 VAL A N 1
ATOM 1416 C CA . VAL A 1 186 ? -25.514 -1.598 10.812 1.00 90.75 186 VAL A CA 1
ATOM 1417 C C . VAL A 1 186 ? -25.346 -1.715 12.328 1.00 90.75 186 VAL A C 1
ATOM 1419 O O . VAL A 1 186 ? -26.307 -1.524 13.064 1.00 90.75 186 VAL A O 1
ATOM 1422 N N . CYS A 1 187 ? -24.144 -2.052 12.798 1.00 89.62 187 CYS A N 1
ATOM 1423 C CA . CYS A 1 187 ? -23.829 -2.070 14.224 1.00 89.62 187 CYS A CA 1
ATOM 1424 C C . CYS A 1 187 ? -23.718 -0.649 14.783 1.00 89.62 187 CYS A C 1
ATOM 1426 O O . CYS A 1 187 ? -24.227 -0.417 15.869 1.00 89.62 187 CYS A O 1
ATOM 1428 N N . GLU A 1 188 ? -23.122 0.274 14.028 1.00 87.88 188 GLU A N 1
ATOM 1429 C CA . GLU A 1 188 ? -23.051 1.706 14.349 1.00 87.88 188 GLU A CA 1
ATOM 1430 C C . GLU A 1 188 ? -24.456 2.283 14.568 1.00 87.88 188 GLU A C 1
ATOM 1432 O O . GLU A 1 188 ? -24.793 2.659 15.683 1.00 87.88 188 GLU A O 1
ATOM 1437 N N . ALA A 1 189 ? -25.346 2.159 13.577 1.00 86.19 189 ALA A N 1
ATOM 1438 C CA . ALA A 1 189 ? -26.717 2.664 13.684 1.00 86.19 189 ALA A CA 1
ATOM 1439 C C . ALA A 1 189 ? -27.534 2.047 14.838 1.00 86.19 189 ALA A C 1
ATOM 1441 O O . ALA A 1 189 ? -28.490 2.652 15.311 1.00 86.19 189 ALA A O 1
ATOM 1442 N N . LYS A 1 190 ? -27.212 0.822 15.274 1.00 83.12 190 LYS A N 1
ATOM 1443 C CA . LYS A 1 190 ? -27.858 0.202 16.443 1.00 83.12 190 LYS A CA 1
ATOM 1444 C C . LYS A 1 190 ? -27.290 0.718 17.764 1.00 83.12 190 LYS A C 1
ATOM 1446 O O . LYS A 1 190 ? -28.043 0.791 18.729 1.00 83.12 190 LYS A O 1
ATOM 1451 N N . ALA A 1 191 ? -25.989 1.002 17.816 1.00 77.81 191 ALA A N 1
ATOM 1452 C CA . ALA A 1 191 ? -25.336 1.538 19.004 1.00 77.81 191 ALA A CA 1
ATOM 1453 C C . ALA A 1 191 ? -25.852 2.951 19.307 1.00 77.81 191 ALA A C 1
ATOM 1455 O O . ALA A 1 191 ? -26.214 3.213 20.448 1.00 77.81 191 ALA A O 1
ATOM 1456 N N . ASP A 1 192 ? -26.013 3.785 18.276 1.00 74.94 192 ASP A N 1
ATOM 1457 C CA . ASP A 1 192 ? -26.561 5.142 18.412 1.00 74.94 192 ASP A CA 1
ATOM 1458 C C . ASP A 1 192 ? -27.989 5.124 18.989 1.00 74.94 192 ASP A C 1
ATOM 1460 O O . ASP A 1 192 ? -28.310 5.847 19.925 1.00 74.94 192 ASP A O 1
ATOM 1464 N N . VAL A 1 193 ? -28.844 4.216 18.497 1.00 70.38 193 VAL A N 1
ATOM 1465 C CA . VAL A 1 193 ? -30.222 4.066 19.002 1.00 70.38 193 VAL A CA 1
ATOM 1466 C C . VAL A 1 193 ? -30.253 3.584 20.455 1.00 70.38 193 VAL A C 1
ATOM 1468 O O . VAL A 1 193 ? -31.144 3.971 21.207 1.00 70.38 193 VAL A O 1
ATOM 1471 N N . ALA A 1 194 ? -29.318 2.719 20.859 1.00 65.75 194 ALA A N 1
ATOM 1472 C CA . ALA A 1 194 ? -29.256 2.236 22.236 1.00 65.75 194 ALA A CA 1
ATOM 1473 C C . ALA A 1 194 ? -28.881 3.363 23.214 1.00 65.75 194 ALA A C 1
ATOM 1475 O O . ALA A 1 194 ? -29.469 3.433 24.294 1.00 65.75 194 ALA A O 1
ATOM 1476 N N . ASP A 1 195 ? -27.971 4.253 22.812 1.00 61.66 195 ASP A N 1
ATOM 1477 C CA . ASP A 1 195 ? -27.559 5.424 23.593 1.00 61.66 195 ASP A CA 1
ATOM 1478 C C . ASP A 1 195 ? -28.726 6.411 23.778 1.00 61.66 195 ASP A C 1
ATOM 1480 O O . ASP A 1 195 ? -29.088 6.729 24.912 1.00 61.66 195 ASP A O 1
ATOM 1484 N N . ASP A 1 196 ? -29.433 6.746 22.689 1.00 65.44 196 ASP A N 1
ATOM 1485 C CA . ASP A 1 196 ? -30.619 7.620 22.720 1.00 65.44 196 ASP A CA 1
ATOM 1486 C C . ASP A 1 196 ? -31.718 7.084 23.661 1.00 65.44 196 ASP A C 1
ATOM 1488 O O . ASP A 1 196 ? -32.386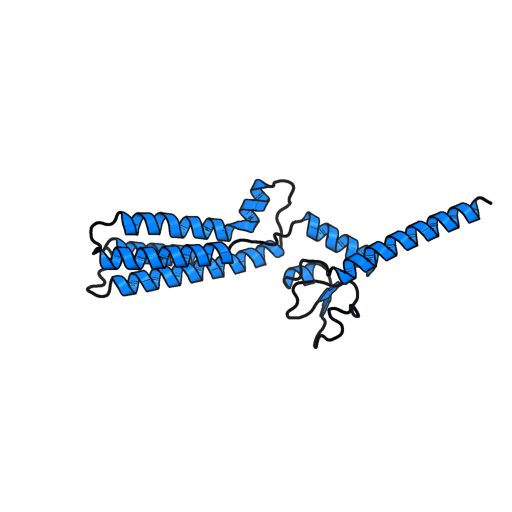 7.837 24.376 1.00 65.44 196 ASP A O 1
ATOM 1492 N N . THR A 1 197 ? -31.933 5.762 23.671 1.00 65.94 197 THR A N 1
ATOM 1493 C CA . THR A 1 197 ? -32.940 5.139 24.547 1.00 65.94 197 THR A CA 1
ATOM 1494 C C . THR A 1 197 ? -32.513 5.094 26.011 1.00 65.94 197 THR A C 1
ATOM 1496 O O . THR A 1 197 ? -33.355 5.271 26.891 1.00 65.94 197 THR A O 1
ATOM 1499 N N . ALA A 1 198 ? -31.221 4.899 26.286 1.00 61.50 198 ALA A N 1
ATOM 1500 C CA . ALA A 1 198 ? -30.694 4.904 27.645 1.00 61.50 198 ALA A CA 1
ATOM 1501 C C . ALA A 1 198 ? -30.758 6.310 28.260 1.00 61.50 198 ALA A C 1
ATOM 1503 O O . ALA A 1 198 ? -31.148 6.450 29.420 1.00 61.50 198 ALA A O 1
ATOM 1504 N N . GLU A 1 199 ? -30.451 7.347 27.477 1.00 62.38 199 GLU A N 1
ATOM 1505 C CA . GLU A 1 199 ? -30.543 8.742 27.913 1.00 62.38 199 GLU A CA 1
ATOM 1506 C C . GLU A 1 199 ? -32.005 9.131 28.210 1.00 62.38 199 GLU A C 1
ATOM 1508 O O . GLU A 1 199 ? -32.308 9.639 29.295 1.00 62.38 199 GLU A O 1
ATOM 1513 N N . ALA A 1 200 ? -32.945 8.760 27.330 1.00 63.62 200 ALA A N 1
ATOM 1514 C CA . ALA A 1 200 ? -34.378 9.000 27.527 1.00 63.62 200 ALA A CA 1
ATOM 1515 C C . ALA A 1 200 ? -34.957 8.297 28.773 1.00 63.62 200 ALA A C 1
ATOM 1517 O O . ALA A 1 200 ? -35.778 8.882 29.488 1.00 63.62 200 ALA A O 1
ATOM 1518 N N . ASP A 1 201 ? -34.519 7.069 29.067 1.00 61.22 201 ASP A N 1
ATOM 1519 C CA . ASP A 1 201 ? -34.957 6.326 30.253 1.00 61.22 201 ASP A CA 1
ATOM 1520 C C . ASP A 1 201 ? -34.367 6.911 31.549 1.00 61.22 201 ASP A C 1
ATOM 1522 O O . ASP A 1 201 ? -35.049 6.955 32.582 1.00 61.22 201 ASP A O 1
ATOM 1526 N N . THR A 1 202 ? -33.130 7.422 31.514 1.00 61.97 202 THR A N 1
ATOM 1527 C CA . THR A 1 202 ? -32.534 8.116 32.669 1.00 61.97 202 THR A CA 1
ATOM 1528 C C . THR A 1 202 ? -33.209 9.454 32.963 1.00 61.97 202 THR A C 1
ATOM 1530 O O . THR A 1 202 ? -33.487 9.752 34.130 1.00 61.97 202 THR A O 1
ATOM 1533 N N . ASP A 1 203 ? -33.575 10.214 31.929 1.00 61.88 203 ASP A N 1
ATOM 1534 C CA . ASP A 1 203 ? -34.331 11.456 32.079 1.00 61.88 203 ASP A CA 1
ATOM 1535 C C . ASP A 1 203 ? -35.741 11.180 32.610 1.00 61.88 203 ASP A C 1
ATOM 1537 O O . ASP A 1 203 ? -36.161 11.794 33.595 1.00 61.88 203 ASP A O 1
ATOM 1541 N N . ALA A 1 204 ? -36.446 10.188 32.060 1.00 61.47 204 ALA A N 1
ATOM 1542 C CA . ALA A 1 204 ? -37.765 9.793 32.548 1.00 61.47 204 ALA A CA 1
ATOM 1543 C C . ALA A 1 204 ? -37.730 9.311 34.011 1.00 61.47 204 ALA A C 1
ATOM 1545 O O . ALA A 1 204 ? -38.610 9.661 34.805 1.00 61.47 204 ALA A O 1
ATOM 1546 N N . SER A 1 205 ? -36.698 8.555 34.402 1.00 61.81 205 SER A N 1
ATOM 1547 C CA . SER A 1 205 ? -36.530 8.089 35.782 1.00 61.81 205 SER A CA 1
ATOM 1548 C C . SER A 1 205 ? -36.153 9.215 36.751 1.00 61.81 205 SER A C 1
ATOM 1550 O O . SER A 1 205 ? -36.545 9.157 37.918 1.00 61.81 205 SER A O 1
ATOM 1552 N N . SER A 1 206 ? -35.414 10.238 36.310 1.00 60.28 206 SER A N 1
ATOM 1553 C CA . SER A 1 206 ? -35.051 11.387 37.153 1.00 60.28 206 SER A CA 1
ATOM 1554 C C . SER A 1 206 ? -36.245 12.315 37.414 1.00 60.28 206 SER A C 1
ATOM 1556 O O . SER A 1 206 ? -36.426 12.789 38.536 1.00 60.28 206 SER A O 1
ATOM 1558 N N . VAL A 1 207 ? -37.121 12.492 36.418 1.00 61.56 207 VAL A N 1
ATOM 1559 C CA . VAL A 1 207 ? -38.374 13.252 36.545 1.00 61.56 207 VAL A CA 1
ATOM 1560 C C . VAL A 1 207 ? -39.369 12.518 37.450 1.00 61.56 207 VAL A C 1
ATOM 1562 O O . VAL A 1 207 ? -40.038 13.152 38.263 1.00 61.56 207 VAL A O 1
ATOM 1565 N N . ALA A 1 208 ? -39.430 11.184 37.375 1.00 59.22 208 ALA A N 1
ATOM 1566 C CA . ALA A 1 208 ? -40.272 10.369 38.252 1.00 59.22 208 ALA A CA 1
ATOM 1567 C C . ALA A 1 208 ? -39.789 10.338 39.716 1.00 59.22 208 ALA A C 1
ATOM 1569 O O . ALA A 1 208 ? -40.608 10.197 40.618 1.00 59.22 208 ALA A O 1
ATOM 1570 N N . ALA A 1 209 ? -38.484 10.484 39.969 1.00 58.50 209 ALA A N 1
ATOM 1571 C CA . ALA A 1 209 ? -37.921 10.551 41.321 1.00 58.50 209 ALA A CA 1
ATOM 1572 C C . ALA A 1 209 ? -38.039 11.945 41.977 1.00 58.50 209 ALA A C 1
ATOM 1574 O O . ALA A 1 209 ? -37.823 12.073 43.182 1.00 58.50 209 ALA A O 1
ATOM 1575 N N . ALA A 1 210 ? -38.361 12.983 41.196 1.00 55.38 210 ALA A N 1
ATOM 1576 C CA . ALA A 1 210 ? -38.531 14.363 41.656 1.00 55.38 210 ALA A CA 1
ATOM 1577 C C . ALA A 1 210 ? -40.003 14.765 41.917 1.00 55.38 210 ALA A C 1
ATOM 1579 O O . ALA A 1 210 ? -40.250 15.910 42.307 1.00 55.38 210 ALA A O 1
ATOM 1580 N N . ALA A 1 211 ? -40.957 13.850 41.698 1.00 46.25 211 ALA A N 1
ATOM 1581 C CA . ALA A 1 211 ? -42.397 14.016 41.930 1.00 46.25 211 ALA A CA 1
ATOM 1582 C C . ALA A 1 211 ? -42.853 13.308 43.216 1.00 46.25 211 ALA A C 1
ATOM 1584 O O . ALA A 1 211 ? -43.742 13.868 43.900 1.00 46.25 211 ALA A O 1
#

Foldseek 3Di:
DLLVVLVVLLVVLVCLLQCVDPPDPCSLVSLLVSLVSNLVSLLVVLVVLQLVCLLPPAACVDVVCNQCSNLVSLVSLCVSLVVVLVSLVPRPPDDPVSSVVSNVSSVVSSVVSNVSNHDPDGDHPVLLVVQQVLLCVQPVFKWKDALPDQAIESDCCQPVPVPGPDMDMDGSSVCSSSNHRHHDPSRVVVSVVVVVVVVVVVVVVVVVVVD

Secondary structure (DSSP, 8-state):
-HHHHHHHHHHHHHHHHTTSS--GGGHHHHHHHHHHHHHHHHHHHHHHHHHHHHHSPPPTTSHHHHHHHHTHHHHHHHHHHHHHHHHHHH-SSS-HHHHHHHHHHHHHHHHHHHHHHS-SSPPPHHHHHHHHHHHHHHHTT-EEEESS-SEEBS-TT-TTTTT-S-EEEE-HHHHHHTT--EE-HHHHHHHHHHHHHHHHHHHHHHHHHT-

Nearest PDB structures (foldseek):
  7zkw-assembly2_B  TM=4.712E-01  e=2.530E+00  Arabidopsis thaliana
  2l7a-assembly1_A  TM=3.806E-01  e=7.122E+00  Mus musculus

pLDDT: mean 84.73, std 9.33, range [46.25, 95.88]

Sequence (211 aa):
MLWLLGLAAEILTLMVLTGKIYTGDKQMMFMIIGIVVDAVAVIAGSQLWKHANRLDPASEANKVKFFLWNNLGLIAAIVCFIPMLILIFTNKDLDKKTKTIASVVAVVACLIAGVSSYDFNPVSQEDLAQAQQTAAQTTGGTVYWTTFGEKYHLDPNCSTIMNSATVYSGTVDEAFEANRTELCKVCEAKADVADDTAEADTDASSVAAAA

Radius of gyration: 25.18 Å; Cα contacts (8 Å, |Δi|>4): 243; chains: 1; bounding box: 70×35×72 Å

Mean predicted aligned error: 9.09 Å